Protein AF-0000000084395756 (afdb_homodimer)

Structure (mmCIF, N/CA/C/O backbone):
data_AF-0000000084395756-model_v1
#
loop_
_entity.id
_entity.type
_entity.pdbx_description
1 polymer 'EC32 protein'
#
loop_
_atom_site.group_PDB
_atom_site.id
_atom_site.type_symbol
_atom_site.label_atom_id
_atom_site.label_alt_id
_atom_site.label_comp_id
_atom_site.label_asym_id
_atom_site.label_entity_id
_atom_site.label_seq_id
_atom_site.pdbx_PDB_ins_code
_atom_site.Cartn_x
_atom_site.Cartn_y
_atom_site.Cartn_z
_atom_site.occupancy
_atom_site.B_iso_or_equiv
_atom_site.auth_seq_id
_atom_site.auth_comp_id
_atom_site.auth_asym_id
_atom_site.auth_atom_id
_atom_site.pdbx_PDB_model_num
ATOM 1 N N . MET A 1 1 ? -13.938 63.125 50.469 1 35.12 1 MET A N 1
ATOM 2 C CA . MET A 1 1 ? -13.852 61.688 50.281 1 35.12 1 MET A CA 1
ATOM 3 C C . MET A 1 1 ? -14.438 61.281 48.938 1 35.12 1 MET A C 1
ATOM 5 O O . MET A 1 1 ? -15.617 60.938 48.844 1 35.12 1 MET A O 1
ATOM 9 N N . ARG A 1 2 ? -14.242 62.156 47.812 1 42.97 2 ARG A N 1
ATOM 10 C CA . ARG A 1 2 ? -14.57 62.062 46.406 1 42.97 2 ARG A CA 1
ATOM 11 C C . ARG A 1 2 ? -14.195 60.688 45.844 1 42.97 2 ARG A C 1
ATOM 13 O O . ARG A 1 2 ? -13.117 60.156 46.125 1 42.97 2 ARG A O 1
ATOM 20 N N . SER A 1 3 ? -15.281 59.875 45.656 1 37.44 3 SER A N 1
ATOM 21 C CA . SER A 1 3 ? -15.539 58.594 45 1 37.44 3 SER A CA 1
ATOM 22 C C . SER A 1 3 ? -14.766 58.5 43.688 1 37.44 3 SER A C 1
ATOM 24 O O . SER A 1 3 ? -15.102 59.156 42.688 1 37.44 3 SER A O 1
ATOM 26 N N . LEU A 1 4 ? -13.367 58.625 43.719 1 39.88 4 LEU A N 1
ATOM 27 C CA . LEU A 1 4 ? -12.547 58.25 42.562 1 39.88 4 LEU A CA 1
ATOM 28 C C . LEU A 1 4 ? -13.023 56.938 41.938 1 39.88 4 LEU A C 1
ATOM 30 O O . LEU A 1 4 ? -12.945 55.875 42.562 1 39.88 4 LEU A O 1
ATOM 34 N N . SER A 1 5 ? -14.227 56.969 41.219 1 39.41 5 SER A N 1
ATOM 35 C CA . SER A 1 5 ? -14.727 56 40.25 1 39.41 5 SER A CA 1
ATOM 36 C C . SER A 1 5 ? -13.594 55.406 39.406 1 39.41 5 SER A C 1
ATOM 38 O O . SER A 1 5 ? -13.008 56.125 38.594 1 39.41 5 SER A O 1
ATOM 40 N N . LEU A 1 6 ? -12.617 54.688 40.062 1 36.72 6 LEU A N 1
ATOM 41 C CA . LEU A 1 6 ? -11.633 53.875 39.375 1 36.72 6 LEU A CA 1
ATOM 42 C C . LEU A 1 6 ? -12.25 53.156 38.188 1 36.72 6 LEU A C 1
ATOM 44 O O . LEU A 1 6 ? -13.219 52.406 38.344 1 36.72 6 LEU A O 1
ATOM 48 N N . LEU A 1 7 ? -12.266 53.781 37 1 37.03 7 LEU A N 1
ATOM 49 C CA . LEU A 1 7 ? -12.445 53.219 35.688 1 37.03 7 LEU A CA 1
ATOM 50 C C . LEU A 1 7 ? -11.75 51.844 35.562 1 37.03 7 LEU A C 1
ATOM 52 O O . LEU A 1 7 ? -10.523 51.781 35.625 1 37.03 7 LEU A O 1
ATOM 56 N N . ASN A 1 8 ? -12.211 50.781 36.25 1 35.34 8 ASN A N 1
ATOM 57 C CA . ASN A 1 8 ? -11.844 49.438 35.875 1 35.34 8 ASN A CA 1
ATOM 58 C C . ASN A 1 8 ? -11.82 49.281 34.344 1 35.34 8 ASN A C 1
ATOM 60 O O . ASN A 1 8 ? -12.867 49.25 33.719 1 35.34 8 ASN A O 1
ATOM 64 N N . ILE A 1 9 ? -10.922 49.969 33.688 1 35.38 9 ILE A N 1
ATOM 65 C CA . ILE A 1 9 ? -10.695 49.625 32.281 1 35.38 9 ILE A CA 1
ATOM 66 C C . ILE A 1 9 ? -10.625 48.094 32.125 1 35.38 9 ILE A C 1
ATOM 68 O O . ILE A 1 9 ? -9.742 47.438 32.688 1 35.38 9 ILE A O 1
ATOM 72 N N . LEU A 1 10 ? -11.742 47.406 32.031 1 33.97 10 LEU A N 1
ATOM 73 C CA . LEU A 1 10 ? -11.883 46.062 31.5 1 33.97 10 LEU A CA 1
ATOM 74 C C . LEU A 1 10 ? -10.938 45.875 30.312 1 33.97 10 LEU A C 1
ATOM 76 O O . LEU A 1 10 ? -11.094 46.5 29.266 1 33.97 10 LEU A O 1
ATOM 80 N N . PHE A 1 11 ? -9.648 45.75 30.531 1 33.28 11 PHE A N 1
ATOM 81 C CA . PHE A 1 11 ? -8.812 45.156 29.5 1 33.28 11 PHE A CA 1
ATOM 82 C C . PHE A 1 11 ? -9.477 43.906 28.891 1 33.28 11 PHE A C 1
ATOM 84 O O . PHE A 1 11 ? -9.555 42.875 29.531 1 33.28 11 PHE A O 1
ATOM 91 N N . ILE A 1 12 ? -10.578 44.094 28.219 1 32.94 12 ILE A N 1
ATOM 92 C CA . ILE A 1 12 ? -10.984 43.031 27.297 1 32.94 12 ILE A CA 1
ATOM 93 C C . ILE A 1 12 ? -9.75 42.469 26.578 1 32.94 12 ILE A C 1
ATOM 95 O O . ILE A 1 12 ? -9.078 43.188 25.844 1 32.94 12 ILE A O 1
ATOM 99 N N . LEU A 1 13 ? -8.898 41.781 27.266 1 32.22 13 LEU A N 1
ATOM 100 C CA . LEU A 1 13 ? -8.039 40.844 26.531 1 32.22 13 LEU A CA 1
ATOM 101 C C . LEU A 1 13 ? -8.719 40.406 25.234 1 32.22 13 LEU A C 1
ATOM 103 O O . LEU A 1 13 ? -9.711 39.688 25.281 1 32.22 13 LEU A O 1
ATOM 107 N N . LEU A 1 14 ? -8.969 41.281 24.266 1 32.53 14 LEU A N 1
ATOM 108 C CA . LEU A 1 14 ? -9.203 40.906 22.875 1 32.53 14 LEU A CA 1
ATOM 109 C C . LEU A 1 14 ? -8.344 39.688 22.5 1 32.53 14 LEU A C 1
ATOM 111 O O . LEU A 1 14 ? -7.16 39.844 22.172 1 32.53 14 LEU A O 1
ATOM 115 N N . LEU A 1 15 ? -8.172 38.656 23.281 1 36.12 15 LEU A N 1
ATOM 116 C CA . LEU A 1 15 ? -7.766 37.438 22.625 1 36.12 15 LEU A CA 1
ATOM 117 C C . LEU A 1 15 ? -8.352 37.344 21.219 1 36.12 15 LEU A C 1
ATOM 119 O O . LEU A 1 15 ? -9.5 36.906 21.047 1 36.12 15 LEU A O 1
ATOM 123 N N . GLY A 1 16 ? -8.328 38.375 20.453 1 36.84 16 GLY A N 1
ATOM 124 C CA . GLY A 1 16 ? -8.586 38.188 19.031 1 36.84 16 GLY A CA 1
ATOM 125 C C . GLY A 1 16 ? -8.188 36.844 18.516 1 36.84 16 GLY A C 1
ATOM 126 O O . GLY A 1 16 ? -7.027 36.438 18.641 1 36.84 16 GLY A O 1
ATOM 127 N N . ALA A 1 17 ? -8.859 35.844 18.703 1 41.69 17 ALA A N 1
ATOM 128 C CA . ALA A 1 17 ? -8.727 34.625 17.906 1 41.69 17 ALA A CA 1
ATOM 129 C C . ALA A 1 17 ? -8.258 34.938 16.484 1 41.69 17 ALA A C 1
ATOM 131 O O . ALA A 1 17 ? -9.016 35.5 15.695 1 41.69 17 ALA A O 1
ATOM 132 N N . PHE A 1 18 ? -7.137 35.562 16.141 1 44.97 18 PHE A N 1
ATOM 133 C CA . PHE A 1 18 ? -6.574 35.625 14.797 1 44.97 18 PHE A CA 1
ATOM 134 C C . PHE A 1 18 ? -6.934 34.375 14.008 1 44.97 18 PHE A C 1
ATOM 136 O O . PHE A 1 18 ? -6.594 33.25 14.406 1 44.97 18 PHE A O 1
ATOM 143 N N . ALA A 1 19 ? -8.055 34.562 13.438 1 56.94 19 ALA A N 1
ATOM 144 C CA . ALA A 1 19 ? -8.43 33.531 12.477 1 56.94 19 ALA A CA 1
ATOM 145 C C . ALA A 1 19 ? -7.262 33.188 11.562 1 56.94 19 ALA A C 1
ATOM 147 O O . ALA A 1 19 ? -6.691 34.062 10.906 1 56.94 19 ALA A O 1
ATOM 148 N N . GLY A 1 20 ? -6.453 32.188 11.828 1 79.81 20 GLY A N 1
ATOM 149 C CA . GLY A 1 20 ? -5.375 31.719 10.977 1 79.81 20 GLY A CA 1
ATOM 150 C C . GLY A 1 20 ? -5.793 31.516 9.531 1 79.81 20 GLY A C 1
ATOM 151 O O . GLY A 1 20 ? -6.977 31.625 9.203 1 79.81 20 GLY A O 1
ATOM 152 N N . ILE A 1 21 ? -4.945 31.625 8.641 1 91.12 21 ILE A N 1
ATOM 153 C CA . ILE A 1 21 ? -5.156 31.469 7.203 1 91.12 21 ILE A CA 1
ATOM 154 C C . ILE A 1 21 ? -6.137 30.328 6.941 1 91.12 21 ILE A C 1
ATOM 156 O O . ILE A 1 21 ? -6.938 30.391 6.004 1 91.12 21 ILE A O 1
ATOM 160 N N . LEU A 1 22 ? -6.246 29.344 7.762 1 95.38 22 LEU A N 1
ATOM 161 C CA . LEU A 1 22 ? -7.156 28.219 7.586 1 95.38 22 LEU A CA 1
ATOM 162 C C . LEU A 1 22 ? -8.609 28.672 7.75 1 95.38 22 LEU A C 1
ATOM 164 O O . LEU A 1 22 ? -9.461 28.328 6.926 1 95.38 22 LEU A O 1
ATOM 168 N N . GLU A 1 23 ? -8.867 29.469 8.742 1 93.19 23 GLU A N 1
ATOM 169 C CA . GLU A 1 23 ? -10.227 29.969 8.961 1 93.19 23 GLU A CA 1
ATOM 170 C C . GLU A 1 23 ? -10.656 30.922 7.844 1 93.19 23 GLU A C 1
ATOM 172 O O . GLU A 1 23 ? -11.805 30.891 7.406 1 93.19 23 GLU A O 1
ATOM 177 N N . ASP A 1 24 ? -9.727 31.703 7.41 1 93.19 24 ASP A N 1
ATOM 178 C CA . ASP A 1 24 ? -10.008 32.625 6.309 1 93.19 24 ASP A CA 1
ATOM 179 C C . ASP A 1 24 ? -10.422 31.859 5.055 1 93.19 24 ASP A C 1
ATOM 181 O O . ASP A 1 24 ? -11.211 32.375 4.246 1 93.19 24 ASP A O 1
ATOM 185 N N . LYS A 1 25 ? -9.914 30.656 4.93 1 94.81 25 LYS A N 1
ATOM 186 C CA . LYS A 1 25 ? -10.18 29.859 3.738 1 94.81 25 LYS A CA 1
ATOM 187 C C . LYS A 1 25 ? -11.367 28.922 3.955 1 94.81 25 LYS A C 1
ATOM 189 O O . LYS A 1 25 ? -11.656 28.062 3.115 1 94.81 25 LYS A O 1
ATOM 194 N N . GLY A 1 26 ? -12.023 29.062 5.121 1 93.31 26 GLY A N 1
ATOM 195 C CA . GLY A 1 26 ? -13.25 28.312 5.352 1 93.31 26 GLY A CA 1
ATOM 196 C C . GLY A 1 26 ? -13.023 26.984 6.051 1 93.31 26 GLY A C 1
ATOM 197 O O . GLY A 1 26 ? -13.914 26.141 6.098 1 93.31 26 GLY A O 1
ATOM 198 N N . TYR A 1 27 ? -11.812 26.812 6.582 1 95.81 27 TYR A N 1
ATOM 199 C CA . TYR A 1 27 ? -11.539 25.594 7.352 1 95.81 27 TYR A CA 1
ATOM 200 C C . TYR A 1 27 ? -11.766 25.844 8.836 1 95.81 27 TYR A C 1
ATOM 202 O O . TYR A 1 27 ? -11.742 26.984 9.305 1 95.81 27 TYR A O 1
ATOM 210 N N . GLU A 1 28 ? -12.062 24.797 9.539 1 95.06 28 GLU A N 1
ATOM 211 C CA . GLU A 1 28 ? -12.117 24.781 11 1 95.06 28 GLU A CA 1
ATOM 212 C C . GLU A 1 28 ? -11 23.938 11.586 1 95.06 28 GLU A C 1
ATOM 214 O O . GLU A 1 28 ? -10.758 22.812 11.133 1 95.06 28 GLU A O 1
ATOM 219 N N . VAL A 1 29 ? -10.344 24.5 12.562 1 96.19 29 VAL A N 1
ATOM 220 C CA . VAL A 1 29 ? -9.266 23.75 13.211 1 96.19 29 VAL A CA 1
ATOM 221 C C . VAL A 1 29 ? -9.672 23.406 14.641 1 96.19 29 VAL A C 1
ATOM 223 O O . VAL A 1 29 ? -10.094 24.281 15.398 1 96.19 29 VAL A O 1
ATOM 226 N N . ARG A 1 30 ? -9.555 22.141 14.953 1 95.5 30 ARG A N 1
ATOM 227 C CA . ARG A 1 30 ? -9.75 21.672 16.312 1 95.5 30 ARG A CA 1
ATOM 228 C C . ARG A 1 30 ? -8.469 21.047 16.875 1 95.5 30 ARG A C 1
ATOM 230 O O . ARG A 1 30 ? -7.781 20.312 16.172 1 95.5 30 ARG A O 1
ATOM 237 N N . VAL A 1 31 ? -8.219 21.438 18.094 1 95 31 VAL A N 1
ATOM 238 C CA . VAL A 1 31 ? -7 20.922 18.719 1 95 31 VAL A CA 1
ATOM 239 C C . VAL A 1 31 ? -7.355 20.141 19.984 1 95 31 VAL A C 1
ATOM 241 O O . VAL A 1 31 ? -7.988 20.672 20.891 1 95 31 VAL A O 1
ATO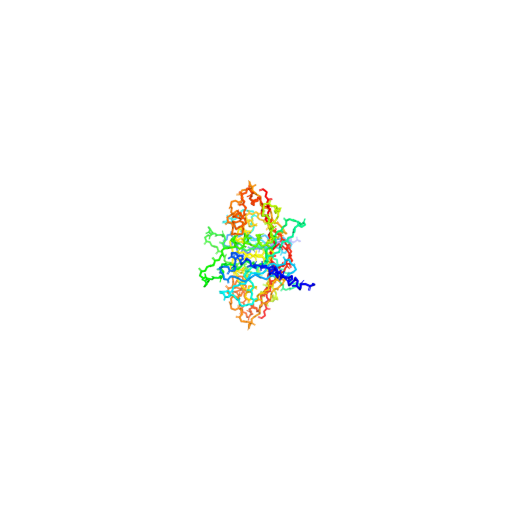M 244 N N . THR A 1 32 ? -7.02 18.906 19.922 1 92.56 32 THR A N 1
ATOM 245 C CA . THR A 1 32 ? -7.223 18.047 21.094 1 92.56 32 THR A CA 1
ATOM 246 C C . THR A 1 32 ? -5.961 17.266 21.422 1 92.56 32 THR A C 1
ATOM 248 O O . THR A 1 32 ? -5.496 16.453 20.594 1 92.56 32 THR A O 1
ATOM 251 N N . ASN A 1 33 ? -5.324 17.469 22.594 1 90.25 33 ASN A N 1
ATOM 252 C CA . ASN A 1 33 ? -4.148 16.734 23.062 1 90.25 33 ASN A CA 1
ATOM 253 C C . ASN A 1 33 ? -3.008 16.812 22.047 1 90.25 33 ASN A C 1
ATOM 255 O O . ASN A 1 33 ? -2.422 15.781 21.703 1 90.25 33 ASN A O 1
ATOM 259 N N . GLY A 1 34 ? -2.859 17.984 21.484 1 88.62 34 GLY A N 1
ATOM 260 C CA . GLY A 1 34 ? -1.746 18.203 20.562 1 88.62 34 GLY A CA 1
ATOM 261 C C . GLY A 1 34 ? -2.041 17.75 19.156 1 88.62 34 GLY A C 1
ATOM 262 O O . GLY A 1 34 ? -1.198 17.891 18.266 1 88.62 34 GLY A O 1
ATOM 263 N N . MET A 1 35 ? -3.191 17.188 18.984 1 95.12 35 MET A N 1
ATOM 264 C CA . MET A 1 35 ? -3.635 16.797 17.641 1 95.12 35 MET A CA 1
ATOM 265 C C . MET A 1 35 ? -4.402 17.938 16.984 1 95.12 35 MET A C 1
ATOM 267 O O . MET A 1 35 ? -5.375 18.438 17.531 1 95.12 35 MET A O 1
ATOM 271 N N . TYR A 1 36 ? -3.92 18.359 15.805 1 96.75 36 TYR A N 1
ATOM 272 C CA . TYR A 1 36 ? -4.59 19.375 15 1 96.75 36 TYR A CA 1
ATOM 273 C C . TYR A 1 36 ? -5.449 18.719 13.922 1 96.75 36 TYR A C 1
ATOM 275 O O . TYR A 1 36 ? -4.934 18.016 13.039 1 96.75 36 TYR A O 1
ATOM 283 N N . GLU A 1 37 ? -6.723 18.953 13.992 1 95.94 37 GLU A N 1
ATOM 284 C CA . GLU A 1 37 ? -7.648 18.438 12.992 1 95.94 37 GLU A CA 1
ATOM 285 C C . GLU A 1 37 ? -8.266 19.578 12.18 1 95.94 37 GLU A C 1
ATOM 287 O O . GLU A 1 37 ? -8.781 20.547 12.758 1 95.94 37 GLU A O 1
ATOM 292 N N . VAL A 1 38 ? -8.164 19.422 10.883 1 96.44 38 VAL A N 1
ATOM 293 C CA . VAL A 1 38 ? -8.68 20.438 9.961 1 96.44 38 VAL A CA 1
ATOM 294 C C . VAL A 1 38 ? -9.938 19.906 9.273 1 96.44 38 VAL A C 1
ATOM 296 O O . VAL A 1 38 ? -9.906 18.859 8.609 1 96.44 38 VAL A O 1
ATOM 299 N N . PHE A 1 39 ? -11.023 20.641 9.445 1 95.12 39 PHE A N 1
ATOM 300 C CA . PHE A 1 39 ? -12.305 20.234 8.883 1 95.12 39 PHE A CA 1
ATOM 301 C C . PHE A 1 39 ? -12.727 21.188 7.766 1 95.12 39 PHE A C 1
ATOM 303 O O . PHE A 1 39 ? -12.391 22.359 7.793 1 95.12 39 PHE A O 1
ATOM 310 N N . SER A 1 40 ? -13.352 20.625 6.828 1 94.38 40 SER A N 1
ATOM 311 C CA . SER A 1 40 ? -13.945 21.375 5.723 1 94.38 40 SER A CA 1
ATOM 312 C C . SER A 1 40 ? -15.383 20.922 5.461 1 94.38 40 SER A C 1
ATOM 314 O O . SER A 1 40 ? -15.656 19.734 5.312 1 94.38 40 SER A O 1
ATOM 316 N N . LYS A 1 41 ? -16.281 21.844 5.379 1 91.38 41 LYS A N 1
ATOM 317 C CA . LYS A 1 41 ? -17.672 21.531 5.074 1 91.38 41 LYS A CA 1
ATOM 318 C C . LYS A 1 41 ? -17.812 21 3.646 1 91.38 41 LYS A C 1
ATOM 320 O O . LYS A 1 41 ? -18.844 20.453 3.281 1 91.38 41 LYS A O 1
ATOM 325 N N . HIS A 1 42 ? -16.812 21.156 2.801 1 91.38 42 HIS A N 1
ATOM 326 C CA . HIS A 1 42 ? -16.828 20.75 1.402 1 91.38 42 HIS A CA 1
ATOM 327 C C . HIS A 1 42 ? -16.234 19.359 1.229 1 91.38 42 HIS A C 1
ATOM 329 O O . HIS A 1 42 ? -16.094 18.875 0.103 1 91.38 42 HIS A O 1
ATOM 335 N N . PHE A 1 43 ? -15.781 18.766 2.309 1 87.81 43 PHE A N 1
ATOM 336 C CA . PHE A 1 43 ? -15.227 17.406 2.303 1 87.81 43 PHE A CA 1
ATOM 337 C C . PHE A 1 43 ? -16.188 16.422 2.961 1 87.81 43 PHE A C 1
ATOM 339 O O . PHE A 1 43 ? -16.844 15.641 2.277 1 87.81 43 PHE A O 1
ATOM 346 N N . ASP A 1 44 ? -16.266 16.531 4.191 1 81.75 44 ASP A N 1
ATOM 347 C CA . ASP A 1 44 ? -17.109 15.68 5.035 1 81.75 44 ASP A CA 1
ATOM 348 C C . ASP A 1 44 ? -17.469 16.391 6.336 1 81.75 44 ASP A C 1
ATOM 350 O O . ASP A 1 44 ? -16.703 17.219 6.836 1 81.75 44 ASP A O 1
ATOM 354 N N . ASP A 1 45 ? -18.578 16.094 6.859 1 77.38 45 ASP A N 1
ATOM 355 C CA . ASP A 1 45 ? -19.047 16.781 8.062 1 77.38 45 ASP A CA 1
ATOM 356 C C . ASP A 1 45 ? -18.375 16.219 9.312 1 77.38 45 ASP A C 1
ATOM 358 O O . ASP A 1 45 ? -18.25 16.906 10.32 1 77.38 45 ASP A O 1
ATOM 362 N N . GLU A 1 46 ? -17.953 15.039 9.156 1 82.81 46 GLU A N 1
ATOM 363 C CA . GLU A 1 46 ? -17.484 14.383 10.375 1 82.81 46 GLU A CA 1
ATOM 364 C C . GLU A 1 46 ? -16 14.055 10.297 1 82.81 46 GLU A C 1
ATOM 366 O O . GLU A 1 46 ? -15.305 14.031 11.312 1 82.81 46 GLU A O 1
ATOM 371 N N . LEU A 1 47 ? -15.562 13.992 9.07 1 87.12 47 LEU A N 1
ATOM 372 C CA . LEU A 1 47 ? -14.18 13.547 8.883 1 87.12 47 LEU A CA 1
ATOM 373 C C . LEU A 1 47 ? -13.258 14.734 8.625 1 87.12 47 LEU A C 1
ATOM 375 O O . LEU A 1 47 ? -13.562 15.602 7.805 1 87.12 47 LEU A O 1
ATOM 379 N N . ALA A 1 48 ? -12.148 14.758 9.375 1 92.88 48 ALA A N 1
ATOM 380 C CA . ALA A 1 48 ? -11.156 15.805 9.133 1 92.88 48 ALA A CA 1
ATOM 381 C C . ALA A 1 48 ? -10.445 15.586 7.801 1 92.88 48 ALA A C 1
ATOM 383 O O . ALA A 1 48 ? -10.125 14.453 7.434 1 92.88 48 ALA A O 1
ATOM 384 N N . VAL A 1 49 ? -10.164 16.641 7.125 1 93.5 49 VAL A N 1
ATOM 385 C CA . VAL A 1 49 ? -9.383 16.594 5.895 1 93.5 49 VAL A CA 1
ATOM 386 C C . VAL A 1 49 ? -7.926 16.297 6.219 1 93.5 49 VAL A C 1
ATOM 388 O O . VAL A 1 49 ? -7.262 15.547 5.488 1 93.5 49 VAL A O 1
ATOM 391 N N . ASN A 1 50 ? -7.492 16.875 7.273 1 95.19 50 ASN A N 1
ATOM 392 C CA . ASN A 1 50 ? -6.133 16.641 7.75 1 95.19 50 ASN A CA 1
ATOM 393 C C . ASN A 1 50 ? -6.102 16.391 9.258 1 95.19 50 ASN A C 1
ATOM 395 O O . ASN A 1 50 ? -6.883 16.984 10 1 95.19 50 ASN A O 1
ATOM 399 N N . SER A 1 51 ? -5.258 15.539 9.688 1 94.69 51 SER A N 1
ATOM 400 C CA . SER A 1 51 ? -4.906 15.305 11.086 1 94.69 51 SER A CA 1
ATOM 401 C C . SER A 1 51 ? -3.395 15.273 11.273 1 94.69 51 SER A C 1
ATOM 403 O O . SER A 1 51 ? -2.705 14.445 10.68 1 94.69 51 SER A O 1
ATOM 405 N N . VAL A 1 52 ? -2.965 16.188 12.078 1 97.19 52 VAL A N 1
ATOM 406 C CA . VAL A 1 52 ? -1.523 16.344 12.242 1 97.19 52 VAL A CA 1
ATOM 407 C C . VAL A 1 52 ? -1.178 16.484 13.719 1 97.19 52 VAL A C 1
ATOM 409 O O . VAL A 1 52 ? -1.884 17.172 14.469 1 97.19 52 VAL A O 1
ATOM 412 N N . LYS A 1 53 ? -0.123 15.867 14.164 1 97.44 53 LYS A N 1
ATOM 413 C CA . LYS A 1 53 ? 0.398 15.992 15.523 1 97.44 53 LYS A CA 1
ATOM 414 C C . LYS A 1 53 ? 1.857 16.438 15.508 1 97.44 53 LYS A C 1
ATOM 416 O O . LYS A 1 53 ? 2.666 15.922 14.742 1 97.44 53 LYS A O 1
ATOM 421 N N . PHE A 1 54 ? 2.15 17.391 16.328 1 97.06 54 PHE A N 1
ATOM 422 C CA . PHE A 1 54 ? 3.525 17.828 16.531 1 97.06 54 PHE A CA 1
ATOM 423 C C . PHE A 1 54 ? 4.121 17.234 17.797 1 97.06 54 PHE A C 1
ATOM 425 O O . PHE A 1 54 ? 3.451 17.156 18.828 1 97.06 54 PHE A O 1
ATOM 432 N N . SER A 1 55 ? 5.312 16.766 17.641 1 96 55 SER A N 1
ATOM 433 C CA . SER A 1 55 ? 6.062 16.219 18.766 1 96 55 SER A CA 1
ATOM 434 C C . SER A 1 55 ? 7.391 16.953 18.938 1 96 55 SER A C 1
ATOM 436 O O . SER A 1 55 ? 8.414 16.516 18.406 1 96 55 SER A O 1
ATOM 438 N N . PRO A 1 56 ? 7.352 17.953 19.75 1 90.31 56 PRO A N 1
ATOM 439 C CA . PRO A 1 56 ? 8.562 18.766 19.922 1 90.31 56 PRO A CA 1
ATOM 440 C C . PRO A 1 56 ? 9.742 17.953 20.453 1 90.31 56 PRO A C 1
ATOM 442 O O . PRO A 1 56 ? 10.883 18.188 20.047 1 90.31 56 PRO A O 1
ATOM 445 N N . ASP A 1 57 ? 9.484 17.016 21.281 1 93.5 57 ASP A N 1
ATOM 446 C CA . ASP A 1 57 ? 10.555 16.234 21.891 1 93.5 57 ASP A CA 1
ATOM 447 C C . ASP A 1 57 ? 11.328 15.438 20.844 1 93.5 57 ASP A C 1
ATOM 449 O O . ASP A 1 57 ? 12.555 15.344 20.906 1 93.5 57 ASP A O 1
ATOM 453 N N . SER A 1 58 ? 10.562 14.914 19.938 1 95 58 SER A N 1
ATOM 454 C CA . SER A 1 58 ? 11.211 14.125 18.891 1 95 58 SER A CA 1
ATOM 455 C C . SER A 1 58 ? 11.445 14.961 17.641 1 95 58 SER A C 1
ATOM 457 O O . SER A 1 58 ? 11.875 14.438 16.609 1 95 58 SER A O 1
ATOM 459 N N . LYS A 1 59 ? 11.094 16.281 17.719 1 97.06 59 LYS A N 1
ATOM 460 C CA . LYS A 1 59 ? 11.25 17.203 16.594 1 97.06 59 LYS A CA 1
ATOM 461 C C . LYS A 1 59 ? 10.609 16.641 15.32 1 97.06 59 LYS A C 1
ATOM 463 O O . LYS A 1 59 ? 11.242 16.594 14.266 1 97.06 59 LYS A O 1
ATOM 468 N N . SER A 1 60 ? 9.398 16.188 15.531 1 98.19 60 SER A N 1
ATOM 469 C CA . SER A 1 60 ? 8.711 15.578 14.398 1 98.19 60 SER A CA 1
ATOM 470 C C . SER A 1 60 ? 7.281 16.094 14.273 1 98.19 60 SER A C 1
ATOM 472 O O . SER A 1 60 ? 6.727 16.641 15.227 1 98.19 60 SER A O 1
ATOM 474 N N . MET A 1 61 ? 6.797 16.016 13.109 1 97.88 61 MET A N 1
ATOM 475 C CA . MET A 1 61 ? 5.402 16.188 12.719 1 97.88 61 MET A CA 1
ATOM 476 C C . MET A 1 61 ? 4.832 14.898 12.141 1 97.88 61 MET A C 1
ATOM 478 O O . MET A 1 61 ? 5.438 14.297 11.25 1 97.88 61 MET A O 1
ATOM 482 N N . THR A 1 62 ? 3.676 14.445 12.664 1 97.06 62 THR A N 1
ATOM 483 C CA . THR A 1 62 ? 3.047 13.242 12.133 1 97.06 62 THR A CA 1
ATOM 484 C C . THR A 1 62 ? 1.718 13.586 11.461 1 97.06 62 THR A C 1
ATOM 486 O O . THR A 1 62 ? 0.854 14.219 12.07 1 97.06 62 THR A O 1
ATOM 489 N N . ILE A 1 63 ? 1.593 13.195 10.211 1 96.12 63 ILE A N 1
ATOM 490 C CA . ILE A 1 63 ? 0.368 13.336 9.438 1 96.12 63 ILE A CA 1
ATOM 491 C C . ILE A 1 63 ? -0.415 12.023 9.461 1 96.12 63 ILE A C 1
ATOM 493 O O . ILE A 1 63 ? 0.094 10.984 9.039 1 96.12 63 ILE A O 1
ATOM 497 N N . TYR A 1 64 ? -1.637 12.109 9.891 1 92.06 64 TYR A N 1
ATOM 498 C CA . TYR A 1 64 ? -2.471 10.922 10.016 1 92.06 64 TYR A CA 1
ATOM 499 C C . TYR A 1 64 ? -3.543 10.891 8.938 1 92.06 64 TYR A C 1
ATOM 501 O O . TYR A 1 64 ? -4.125 9.836 8.656 1 92.06 64 TYR A O 1
ATOM 509 N N . ARG A 1 65 ? -3.855 12.133 8.477 1 91.69 65 ARG A N 1
ATOM 510 C CA . ARG A 1 65 ? -4.828 12.273 7.398 1 91.69 65 ARG A CA 1
ATOM 511 C C . ARG A 1 65 ? -4.414 13.375 6.43 1 91.69 65 ARG A C 1
ATOM 513 O O . ARG A 1 65 ? -3.957 14.445 6.852 1 91.69 65 ARG A O 1
ATOM 520 N N . ALA A 1 66 ? -4.504 13.109 5.18 1 92.81 66 ALA A N 1
ATOM 521 C CA . ALA A 1 66 ? -4.23 14.07 4.113 1 92.81 66 ALA A CA 1
ATOM 522 C C . ALA A 1 66 ? -5.168 13.859 2.926 1 92.81 66 ALA A C 1
ATOM 524 O O . ALA A 1 66 ? -4.789 13.227 1.937 1 92.81 66 ALA A O 1
ATOM 525 N N . TYR A 1 67 ? -6.332 14.477 3.008 1 89.19 67 TYR A N 1
ATOM 526 C CA . TYR A 1 67 ? -7.371 14.219 2.012 1 89.19 67 TYR A CA 1
ATOM 527 C C . TYR A 1 67 ? -7.645 15.469 1.182 1 89.19 67 TYR A C 1
ATOM 529 O O . TYR A 1 67 ? -8.742 15.633 0.639 1 89.19 67 TYR A O 1
ATOM 537 N N . ASN A 1 68 ? -6.656 16.297 1.118 1 90.62 68 ASN A N 1
ATOM 538 C CA . ASN A 1 68 ? -6.832 17.562 0.416 1 90.62 68 ASN A CA 1
ATOM 539 C C . ASN A 1 68 ? -7.266 17.344 -1.03 1 90.62 68 ASN A C 1
ATOM 541 O O . ASN A 1 68 ? -8.055 18.125 -1.567 1 90.62 68 ASN A O 1
ATOM 545 N N . GLY A 1 69 ? -6.777 16.312 -1.668 1 86.25 69 GLY A N 1
ATOM 546 C CA . GLY A 1 69 ? -7.094 16.047 -3.062 1 86.25 69 GLY A CA 1
ATOM 547 C C . GLY A 1 69 ? -8.547 15.672 -3.281 1 86.25 69 GLY A C 1
ATOM 548 O O . GLY A 1 69 ? -9.039 15.711 -4.41 1 86.25 69 GLY A O 1
ATOM 549 N N . TRP A 1 70 ? -9.258 15.43 -2.236 1 83.38 70 TRP A N 1
ATOM 550 C CA . TRP A 1 70 ? -10.625 14.93 -2.361 1 83.38 70 TRP A CA 1
ATOM 551 C C . TRP A 1 70 ? -11.633 16.047 -2.117 1 83.38 70 TRP A C 1
ATOM 553 O O . TRP A 1 70 ? -12.844 15.82 -2.193 1 83.38 70 TRP A O 1
ATOM 563 N N . GLU A 1 71 ? -11.094 17.281 -1.867 1 88.75 71 GLU A N 1
ATOM 564 C CA . GLU A 1 71 ? -11.977 18.438 -1.67 1 88.75 71 GLU A CA 1
ATOM 565 C C . GLU A 1 71 ? -12.281 19.125 -2.992 1 88.75 71 GLU A C 1
ATOM 567 O O . GLU A 1 71 ? -12.164 20.359 -3.096 1 88.75 71 GLU A O 1
ATOM 572 N N . ASP A 1 72 ? -12.844 18.516 -3.854 1 85.56 72 ASP A N 1
ATOM 573 C CA . ASP A 1 72 ? -13.016 19.031 -5.203 1 85.56 72 ASP A CA 1
ATOM 574 C C . ASP A 1 72 ? -14.008 20.203 -5.215 1 85.56 72 ASP A C 1
ATOM 576 O O . ASP A 1 72 ? -13.891 21.109 -6.039 1 85.56 72 ASP A O 1
ATOM 580 N N . ALA A 1 73 ? -14.875 20.297 -4.289 1 89.88 73 ALA A N 1
ATOM 581 C CA . ALA A 1 73 ? -15.93 21.297 -4.293 1 89.88 73 ALA A CA 1
ATOM 582 C C . ALA A 1 73 ? -15.523 22.531 -3.492 1 89.88 73 ALA A C 1
ATOM 584 O O . ALA A 1 73 ? -16.266 23.516 -3.428 1 89.88 73 ALA A O 1
ATOM 585 N N . HIS A 1 74 ? -14.391 22.516 -2.926 1 93.31 74 HIS A N 1
ATOM 586 C CA . HIS A 1 74 ? -13.953 23.641 -2.1 1 93.31 74 HIS A CA 1
ATOM 587 C C . HIS A 1 74 ? -13.398 24.766 -2.957 1 93.31 74 HIS A C 1
ATOM 589 O O . HIS A 1 74 ? -12.344 24.625 -3.58 1 93.31 74 HIS A O 1
ATOM 595 N N . PRO A 1 75 ? -14.023 25.906 -3.031 1 91.62 75 PRO A N 1
ATOM 596 C CA . PRO A 1 75 ? -13.578 27.016 -3.885 1 91.62 75 PRO A CA 1
ATOM 597 C C . PRO A 1 75 ? -12.227 27.578 -3.455 1 91.62 75 PRO A C 1
ATOM 599 O O . PRO A 1 75 ? -11.492 28.125 -4.281 1 91.62 75 PRO A O 1
ATOM 602 N N . GLY A 1 76 ? -11.828 27.5 -2.285 1 92.25 76 GLY A N 1
ATOM 603 C CA . GLY A 1 76 ? -10.555 27.953 -1.747 1 92.25 76 GLY A CA 1
ATOM 604 C C . GLY A 1 76 ? -9.695 26.812 -1.216 1 92.25 76 GLY A C 1
ATOM 605 O O . GLY A 1 76 ? -9.016 26.969 -0.198 1 92.25 76 GLY A O 1
ATOM 606 N N . LYS A 1 77 ? -9.789 25.75 -1.892 1 95.12 77 LYS A N 1
ATOM 607 C CA . LYS A 1 77 ? -9.102 24.531 -1.455 1 95.12 77 LYS A CA 1
ATOM 608 C C . LYS A 1 77 ? -7.609 24.797 -1.254 1 95.12 77 LYS A C 1
ATOM 610 O O . LYS A 1 77 ? -6.965 25.438 -2.092 1 95.12 77 LYS A O 1
ATOM 615 N N . MET A 1 78 ? -7.109 24.359 -0.162 1 95.75 78 MET A N 1
ATOM 616 C CA . MET A 1 78 ? -5.684 24.469 0.131 1 95.75 78 MET A CA 1
ATOM 617 C C . MET A 1 78 ? -4.961 23.156 -0.162 1 95.75 78 MET A C 1
ATOM 619 O O . MET A 1 78 ? -5.516 22.078 0.05 1 95.75 78 MET A O 1
ATOM 623 N N . ARG A 1 79 ? -3.795 23.312 -0.627 1 96 79 ARG A N 1
ATOM 624 C CA . ARG A 1 79 ? -2.92 22.156 -0.783 1 96 79 ARG A CA 1
ATOM 625 C C . ARG A 1 79 ? -2.379 21.688 0.566 1 96 79 ARG A C 1
ATOM 627 O O . ARG A 1 79 ? -2.395 22.453 1.539 1 96 79 ARG A O 1
ATOM 634 N N . LEU A 1 80 ? -1.938 20.516 0.567 1 96.81 80 LEU A N 1
ATOM 635 C CA . LEU A 1 80 ? -1.4 19.969 1.806 1 96.81 80 LEU A CA 1
ATOM 636 C C . LEU A 1 80 ? -0.279 20.844 2.35 1 96.81 80 LEU A C 1
ATOM 638 O O . LEU A 1 80 ? -0.231 21.125 3.549 1 96.81 80 LEU A O 1
ATOM 642 N N . SER A 1 81 ? 0.619 21.328 1.465 1 98 81 SER A N 1
ATOM 643 C CA . SER A 1 81 ? 1.738 22.141 1.91 1 98 81 SER A CA 1
ATOM 644 C C . SER A 1 81 ? 1.252 23.422 2.588 1 98 81 SER A C 1
ATOM 646 O O . SER A 1 81 ? 1.819 23.859 3.594 1 98 81 SER A O 1
ATOM 648 N N . GLU A 1 82 ? 0.238 23.984 2.053 1 97.5 82 GLU A N 1
ATOM 649 C CA . GLU A 1 82 ? -0.32 25.203 2.629 1 97.5 82 GLU A CA 1
ATOM 650 C C . GLU A 1 82 ? -0.936 24.938 4 1 97.5 82 GLU A C 1
ATOM 652 O O . GLU A 1 82 ? -0.762 25.734 4.93 1 97.5 82 GLU A O 1
ATOM 657 N N . VAL A 1 83 ? -1.627 23.844 4.074 1 97.69 83 VAL A N 1
ATOM 658 C CA . VAL A 1 83 ? -2.234 23.469 5.344 1 97.69 83 VAL A CA 1
ATOM 659 C C . VAL A 1 83 ? -1.144 23.188 6.375 1 97.69 83 VAL A C 1
ATOM 661 O O . VAL A 1 83 ? -1.222 23.656 7.516 1 97.69 83 VAL A O 1
ATOM 664 N N . LEU A 1 84 ? -0.139 22.484 5.957 1 98 84 LEU A N 1
ATOM 665 C CA . LEU A 1 84 ? 0.949 22.156 6.875 1 98 84 LEU A CA 1
ATOM 666 C C . LEU A 1 84 ? 1.645 23.422 7.363 1 98 84 LEU A C 1
ATOM 668 O O . LEU A 1 84 ? 1.946 23.547 8.555 1 98 84 LEU A O 1
ATOM 672 N N . GLN A 1 85 ? 1.891 24.344 6.5 1 97.44 85 GLN A N 1
ATOM 673 C CA . GLN A 1 85 ? 2.504 25.609 6.879 1 97.44 85 GLN A CA 1
ATOM 674 C C . GLN A 1 85 ? 1.634 26.375 7.883 1 97.44 85 GLN A C 1
ATOM 676 O O . GLN A 1 85 ? 2.137 26.891 8.883 1 97.44 85 GLN A O 1
ATOM 681 N N . ALA A 1 86 ? 0.385 26.422 7.578 1 97.5 86 ALA A N 1
ATOM 682 C CA . ALA A 1 86 ? -0.55 27.094 8.469 1 97.5 86 ALA A CA 1
ATOM 683 C C . ALA A 1 86 ? -0.568 26.453 9.852 1 97.5 86 ALA A C 1
ATOM 685 O O . ALA A 1 86 ? -0.592 27.141 10.867 1 97.5 86 ALA A O 1
ATOM 686 N N . LEU A 1 87 ? -0.541 25.125 9.867 1 97.62 87 LEU A N 1
ATOM 687 C CA . LEU A 1 87 ? -0.564 24.406 11.141 1 97.62 87 LEU A CA 1
ATOM 688 C C . LEU A 1 87 ? 0.733 24.625 11.914 1 97.62 87 LEU A C 1
ATOM 690 O O . LEU A 1 87 ? 0.722 24.719 13.141 1 97.62 87 LEU A O 1
ATOM 694 N N . CYS A 1 88 ? 1.799 24.672 11.227 1 96.5 88 CYS A N 1
ATOM 695 C CA . CYS A 1 88 ? 3.062 25.016 11.875 1 96.5 88 CYS A CA 1
ATOM 696 C C . CYS A 1 88 ? 2.984 26.375 12.555 1 96.5 88 CYS A C 1
ATOM 698 O O . CYS A 1 88 ? 3.447 26.547 13.68 1 96.5 88 CYS A O 1
ATOM 700 N N . GLU A 1 89 ? 2.434 27.312 11.875 1 94.75 89 GLU A N 1
ATOM 701 C CA . GLU A 1 89 ? 2.26 28.641 12.445 1 94.75 89 GLU A CA 1
ATOM 702 C C . GLU A 1 89 ? 1.354 28.609 13.672 1 94.75 89 GLU A C 1
ATOM 704 O O . GLU A 1 89 ? 1.687 29.172 14.711 1 94.75 89 GLU A O 1
ATOM 709 N N . GLU A 1 90 ? 0.324 27.875 13.555 1 93.25 90 GLU A N 1
ATOM 710 C CA . GLU A 1 90 ? -0.614 27.75 14.664 1 93.25 90 GLU A CA 1
ATOM 711 C C . GLU A 1 90 ? 0.052 27.109 15.875 1 93.25 90 GLU A C 1
ATOM 713 O O . GLU A 1 90 ? -0.179 27.516 17.016 1 93.25 90 GLU A O 1
ATOM 718 N N . ALA A 1 91 ? 0.821 26.156 15.625 1 94.5 91 ALA A N 1
ATOM 719 C CA . ALA A 1 91 ? 1.474 25.391 16.688 1 94.5 91 ALA A CA 1
ATOM 720 C C . ALA A 1 91 ? 2.766 26.078 17.125 1 94.5 91 ALA A C 1
ATOM 722 O O . ALA A 1 91 ? 3.422 25.609 18.078 1 94.5 91 ALA A O 1
ATOM 723 N N . ARG A 1 92 ? 3.154 27.156 16.438 1 93.88 92 ARG A N 1
ATOM 724 C CA . ARG A 1 92 ? 4.402 27.875 16.688 1 93.88 92 ARG A CA 1
ATOM 725 C C . ARG A 1 92 ? 5.605 26.953 16.531 1 93.88 92 ARG A C 1
ATOM 727 O O . ARG A 1 92 ? 6.496 26.938 17.375 1 93.88 92 ARG A O 1
ATOM 734 N N . VAL A 1 93 ? 5.496 26.156 15.555 1 95.69 93 VAL A N 1
ATOM 735 C CA . VAL A 1 93 ? 6.582 25.266 15.188 1 95.69 93 VAL A CA 1
ATOM 736 C C . VAL A 1 93 ? 7.289 25.797 13.938 1 95.69 93 VAL A C 1
ATOM 738 O O . VAL A 1 93 ? 6.641 26.141 12.953 1 95.69 93 VAL A O 1
ATOM 741 N N . ASN A 1 94 ? 8.531 25.969 14.031 1 97.25 94 ASN A N 1
ATOM 742 C CA . ASN A 1 94 ? 9.344 26.25 12.852 1 97.25 94 ASN A CA 1
ATOM 743 C C . ASN A 1 94 ? 9.672 24.969 12.094 1 97.25 94 ASN A C 1
ATOM 745 O O . ASN A 1 94 ? 10.406 24.109 12.602 1 97.25 94 ASN A O 1
ATOM 749 N N . PRO A 1 95 ? 9.211 24.812 10.852 1 97.44 95 PRO A N 1
ATOM 750 C CA . PRO A 1 95 ? 9.461 23.578 10.109 1 97.44 95 PRO A CA 1
ATOM 751 C C . PRO A 1 95 ? 10.953 23.266 9.977 1 97.44 95 PRO A C 1
ATOM 753 O O . PRO A 1 95 ? 11.336 22.094 9.867 1 97.44 95 PRO A O 1
ATOM 756 N N . GLU A 1 96 ? 11.805 24.281 10.102 1 97.62 96 GLU A N 1
ATOM 757 C CA . GLU A 1 96 ? 13.242 24.094 9.961 1 97.62 96 GLU A CA 1
ATOM 758 C C . GLU A 1 96 ? 13.812 23.312 11.148 1 97.62 96 GLU A C 1
ATOM 760 O O . GLU A 1 96 ? 14.93 22.797 11.07 1 97.62 96 GLU A O 1
ATOM 765 N N . ASN A 1 97 ? 13.117 23.297 12.172 1 97.56 97 ASN A N 1
ATOM 766 C CA . ASN A 1 97 ? 13.594 22.625 13.375 1 97.56 97 ASN A CA 1
ATOM 767 C C . ASN A 1 97 ? 13.172 21.156 13.406 1 97.56 97 ASN A C 1
ATOM 769 O O . ASN A 1 97 ? 13.609 20.406 14.273 1 97.56 97 ASN A O 1
ATOM 773 N N . LEU A 1 98 ? 12.344 20.75 12.508 1 98.12 98 LEU A N 1
ATOM 774 C CA . LEU A 1 98 ? 11.93 19.359 12.438 1 98.12 98 LEU A CA 1
ATOM 775 C C . LEU A 1 98 ? 13.07 18.484 11.922 1 98.12 98 LEU A C 1
ATOM 777 O O . LEU A 1 98 ? 13.852 18.906 11.07 1 98.12 98 LEU A O 1
ATOM 781 N N . GLU A 1 99 ? 13.109 17.266 12.453 1 98.5 99 GLU A N 1
ATOM 782 C CA . GLU A 1 99 ? 14.031 16.25 11.953 1 98.5 99 GLU A CA 1
ATOM 783 C C . GLU A 1 99 ? 13.305 15.234 11.086 1 98.5 99 GLU A C 1
ATOM 785 O O . GLU A 1 99 ? 13.898 14.656 10.172 1 98.5 99 GLU A O 1
ATOM 790 N N . TRP A 1 100 ? 11.984 15.094 11.422 1 98.44 100 TRP A N 1
ATOM 791 C CA . TRP A 1 100 ? 11.188 14.102 10.695 1 98.44 100 TRP A CA 1
ATOM 792 C C . TRP A 1 100 ? 9.781 14.625 10.422 1 98.44 100 TRP A C 1
ATOM 794 O O . TRP A 1 100 ? 9.18 15.266 11.281 1 98.44 100 TRP A O 1
ATOM 804 N N . VAL A 1 101 ? 9.297 14.32 9.258 1 98.62 101 VAL A N 1
ATOM 805 C CA . VAL A 1 101 ? 7.859 14.305 8.992 1 98.62 101 VAL A CA 1
ATOM 806 C C . VAL A 1 101 ? 7.398 12.867 8.742 1 98.62 101 VAL A C 1
ATOM 808 O O . VAL A 1 101 ? 7.953 12.172 7.895 1 98.62 101 VAL A O 1
ATOM 811 N N . ILE A 1 102 ? 6.414 12.453 9.477 1 97.5 102 ILE A N 1
ATOM 812 C CA . ILE A 1 102 ? 5.961 11.07 9.453 1 97.5 102 ILE A CA 1
ATOM 813 C C . ILE A 1 102 ? 4.555 10.992 8.859 1 97.5 102 ILE A C 1
ATOM 815 O O . ILE A 1 102 ? 3.666 11.75 9.266 1 97.5 102 ILE A O 1
ATOM 819 N N . LEU A 1 103 ? 4.336 10.227 7.859 1 95.94 103 LEU A N 1
ATOM 820 C CA . LEU A 1 103 ? 3.031 9.844 7.336 1 95.94 103 LEU A CA 1
ATOM 821 C C . LEU A 1 103 ? 2.592 8.5 7.906 1 95.94 103 LEU A C 1
ATOM 823 O O . LEU A 1 103 ? 3.133 7.453 7.535 1 95.94 103 LEU A O 1
ATOM 827 N N . SER A 1 104 ? 1.668 8.523 8.797 1 92.69 104 SER A N 1
ATOM 828 C CA . SER A 1 104 ? 1.218 7.297 9.445 1 92.69 104 SER A CA 1
ATOM 829 C C . SER A 1 104 ? 0.051 6.672 8.688 1 92.69 104 SER A C 1
ATOM 831 O O . SER A 1 104 ? -1.091 7.113 8.82 1 92.69 104 SER A O 1
ATOM 833 N N . ALA A 1 105 ? 0.326 5.664 7.941 1 81.31 105 ALA A N 1
ATOM 834 C CA . ALA A 1 105 ? -0.641 4.887 7.172 1 81.31 105 ALA A CA 1
ATOM 835 C C . ALA A 1 105 ? -1.384 5.773 6.172 1 81.31 105 ALA A C 1
ATOM 837 O O . ALA A 1 105 ? -2.592 5.613 5.973 1 81.31 105 ALA A O 1
ATOM 838 N N . VAL A 1 106 ? -0.697 6.758 5.742 1 78 106 VAL A N 1
ATOM 839 C CA . VAL A 1 106 ? -1.21 7.641 4.703 1 78 106 VAL A CA 1
ATOM 840 C C . VAL A 1 106 ? -0.45 7.402 3.4 1 78 106 VAL A C 1
ATOM 842 O O . VAL A 1 106 ? 0.78 7.484 3.367 1 78 106 VAL A O 1
ATOM 845 N N . MET A 1 107 ? -1.21 6.961 2.43 1 77 107 MET A N 1
ATOM 846 C CA . MET A 1 107 ? -0.567 6.672 1.151 1 77 107 MET A CA 1
ATOM 847 C C . MET A 1 107 ? -1.398 7.203 -0.011 1 77 107 MET A C 1
ATOM 849 O O . MET A 1 107 ? -2.629 7.172 0.036 1 77 107 MET A O 1
ATOM 853 N N . ASN A 1 108 ? -0.597 7.777 -0.949 1 80.94 108 ASN A N 1
ATOM 854 C CA . ASN A 1 108 ? -1.228 8.07 -2.23 1 80.94 108 ASN A CA 1
ATOM 855 C C . ASN A 1 108 ? -0.726 7.145 -3.332 1 80.94 108 ASN A C 1
ATOM 857 O O . ASN A 1 108 ? 0.299 6.477 -3.168 1 80.94 108 ASN A O 1
ATOM 861 N N . ASP A 1 109 ? -1.457 7.207 -4.43 1 76.88 109 ASP A N 1
ATOM 862 C CA . ASP A 1 109 ? -1.188 6.289 -5.531 1 76.88 109 ASP A CA 1
ATOM 863 C C . ASP A 1 109 ? 0.24 6.453 -6.047 1 76.88 109 ASP A C 1
ATOM 865 O O . ASP A 1 109 ? 0.945 5.465 -6.266 1 76.88 109 ASP A O 1
ATOM 869 N N . ASP A 1 110 ? 0.638 7.641 -6.156 1 84.5 110 ASP A N 1
ATOM 870 C CA . ASP A 1 110 ? 1.96 7.918 -6.707 1 84.5 110 ASP A CA 1
ATOM 871 C C . ASP A 1 110 ? 3.061 7.359 -5.809 1 84.5 110 ASP A C 1
ATOM 873 O O . ASP A 1 110 ? 4.016 6.75 -6.289 1 84.5 110 ASP A O 1
ATOM 877 N N . THR A 1 111 ? 2.885 7.543 -4.516 1 89.31 111 THR A N 1
ATOM 878 C CA . THR A 1 111 ? 3.879 7.059 -3.566 1 89.31 111 THR A CA 1
ATOM 879 C C . THR A 1 111 ? 3.92 5.531 -3.557 1 89.31 111 THR A C 1
ATOM 881 O O . THR A 1 111 ? 4.996 4.934 -3.566 1 89.31 111 THR A O 1
ATOM 884 N N . LEU A 1 112 ? 2.869 4.973 -3.568 1 83.69 112 LEU A N 1
ATOM 885 C CA . LEU A 1 112 ? 2.795 3.518 -3.584 1 83.69 112 LEU A CA 1
ATOM 886 C C . LEU A 1 112 ? 3.441 2.953 -4.848 1 83.69 112 LEU A C 1
ATOM 888 O O . LEU A 1 112 ? 4.172 1.962 -4.785 1 83.69 112 LEU A O 1
ATOM 892 N N . ASP A 1 113 ? 3.15 3.584 -5.98 1 82.81 113 ASP A N 1
ATOM 893 C CA . ASP A 1 113 ? 3.723 3.143 -7.246 1 82.81 113 ASP A CA 1
ATOM 894 C C . ASP A 1 113 ? 5.25 3.154 -7.195 1 82.81 113 ASP A C 1
ATOM 896 O O . ASP A 1 113 ? 5.898 2.199 -7.629 1 82.81 113 ASP A O 1
ATOM 900 N N . VAL A 1 114 ? 5.734 4.172 -6.66 1 91.12 114 VAL A N 1
ATOM 901 C CA . VAL A 1 114 ? 7.188 4.312 -6.598 1 91.12 114 VAL A CA 1
ATOM 902 C C . VAL A 1 114 ? 7.766 3.262 -5.652 1 91.12 114 VAL A C 1
ATOM 904 O O . VAL A 1 114 ? 8.812 2.672 -5.934 1 91.12 114 VAL A O 1
ATOM 907 N N . LEU A 1 115 ? 7.082 2.938 -4.535 1 90.31 115 LEU A N 1
ATOM 908 C CA . LEU A 1 115 ? 7.52 1.932 -3.574 1 90.31 115 LEU A CA 1
ATOM 909 C C . LEU A 1 115 ? 7.516 0.541 -4.199 1 90.31 115 LEU A C 1
ATOM 911 O O . LEU A 1 115 ? 8.492 -0.199 -4.09 1 90.31 115 LEU A O 1
ATOM 915 N N . MET A 1 116 ? 6.492 0.289 -4.855 1 81.44 116 MET A N 1
ATOM 916 C CA . MET A 1 116 ? 6.355 -1.032 -5.461 1 81.44 116 MET A CA 1
ATOM 917 C C . MET A 1 116 ? 7.379 -1.225 -6.578 1 81.44 116 MET A C 1
ATOM 919 O O . MET A 1 116 ? 7.969 -2.299 -6.707 1 81.44 116 MET A O 1
ATOM 923 N N . LYS A 1 117 ? 7.531 -0.236 -7.383 1 84.69 117 LYS A N 1
ATOM 924 C CA . LYS A 1 117 ? 8.547 -0.28 -8.43 1 84.69 117 LYS A CA 1
ATOM 925 C C . LYS A 1 117 ? 9.938 -0.51 -7.84 1 84.69 117 LYS A C 1
ATOM 927 O O . LYS A 1 117 ? 10.711 -1.319 -8.352 1 84.69 117 LYS A O 1
ATOM 932 N N . TYR A 1 118 ? 10.258 0.186 -6.773 1 91.94 118 TYR A N 1
ATOM 933 C CA . TYR A 1 118 ? 11.547 0.048 -6.102 1 91.94 118 TYR A CA 1
ATOM 934 C C . TYR A 1 118 ? 11.766 -1.386 -5.633 1 91.94 118 TYR A C 1
ATOM 936 O O . TYR A 1 118 ? 12.82 -1.971 -5.879 1 91.94 118 TYR A O 1
ATOM 944 N N . VAL A 1 119 ? 10.75 -1.919 -5.012 1 86.56 119 VAL A N 1
ATOM 945 C CA . VAL A 1 119 ? 10.82 -3.268 -4.457 1 86.56 119 VAL A CA 1
ATOM 946 C C . VAL A 1 119 ? 10.992 -4.281 -5.586 1 86.56 119 VAL A C 1
ATOM 948 O O . VAL A 1 119 ? 11.797 -5.207 -5.484 1 86.56 119 VAL A O 1
ATOM 951 N N . ARG A 1 120 ? 10.297 -4.051 -6.629 1 78.69 120 ARG A N 1
ATOM 952 C CA . ARG A 1 120 ? 10.367 -4.938 -7.785 1 78.69 120 ARG A CA 1
ATOM 953 C C . ARG A 1 120 ? 11.742 -4.867 -8.445 1 78.69 120 ARG A C 1
ATOM 955 O O . ARG A 1 120 ? 12.383 -5.898 -8.672 1 78.69 120 ARG A O 1
ATOM 962 N N . ASP A 1 121 ? 12.188 -3.688 -8.688 1 83.88 121 ASP A N 1
ATOM 963 C CA . ASP A 1 121 ? 13.43 -3.484 -9.422 1 83.88 121 ASP A CA 1
ATOM 964 C C . ASP A 1 121 ? 14.625 -4.008 -8.633 1 83.88 121 ASP A C 1
ATOM 966 O O . ASP A 1 121 ? 15.625 -4.43 -9.211 1 83.88 121 ASP A O 1
ATOM 970 N N . ARG A 1 122 ? 14.43 -4.062 -7.383 1 88.19 122 ARG A N 1
ATOM 971 C CA . ARG A 1 122 ? 15.523 -4.523 -6.535 1 88.19 122 ARG A CA 1
ATOM 972 C C . ARG A 1 122 ? 15.305 -5.965 -6.09 1 88.19 122 ARG A C 1
ATOM 974 O O . ARG A 1 122 ? 16.062 -6.488 -5.266 1 88.19 122 ARG A O 1
ATOM 981 N N . ASN A 1 123 ? 14.258 -6.523 -6.527 1 79.5 123 ASN A N 1
ATOM 982 C CA . ASN A 1 123 ? 13.906 -7.91 -6.246 1 79.5 123 ASN A CA 1
ATOM 983 C C . ASN A 1 123 ? 13.828 -8.18 -4.746 1 79.5 123 ASN A C 1
ATOM 985 O O . ASN A 1 123 ? 14.391 -9.156 -4.254 1 79.5 123 ASN A O 1
ATOM 989 N N . MET A 1 124 ? 13.234 -7.223 -4.09 1 81.06 124 MET A N 1
ATOM 990 C CA . MET A 1 124 ? 13.086 -7.379 -2.645 1 81.06 124 MET A CA 1
ATOM 991 C C . MET A 1 124 ? 11.883 -8.266 -2.318 1 81.06 124 MET A C 1
ATOM 993 O O . MET A 1 124 ? 10.773 -7.996 -2.771 1 81.06 124 MET A O 1
ATOM 997 N N . ARG A 1 125 ? 12.195 -9.273 -1.62 1 73.5 125 ARG A N 1
ATOM 998 C CA . ARG A 1 125 ? 11.109 -10.141 -1.17 1 73.5 125 ARG A CA 1
ATOM 999 C C . ARG A 1 125 ? 10.672 -9.781 0.247 1 73.5 125 ARG A C 1
ATOM 1001 O O . ARG A 1 125 ? 11.477 -9.828 1.182 1 73.5 125 ARG A O 1
ATOM 1008 N N . ASN A 1 126 ? 9.484 -9.234 0.498 1 78.5 126 ASN A N 1
ATOM 1009 C CA . ASN A 1 126 ? 8.852 -8.945 1.777 1 78.5 126 ASN A CA 1
ATOM 1010 C C . ASN A 1 126 ? 9.688 -7.996 2.623 1 78.5 126 ASN A C 1
ATOM 1012 O O . ASN A 1 126 ? 10.031 -8.312 3.764 1 78.5 126 ASN A O 1
ATOM 1016 N N . PRO A 1 127 ? 10 -6.926 2.107 1 86.75 127 PRO A N 1
ATOM 1017 C CA . PRO A 1 127 ? 10.828 -6.004 2.891 1 86.75 127 PRO A CA 1
ATOM 1018 C C . PRO A 1 127 ? 10.094 -5.434 4.102 1 86.75 127 PRO A C 1
ATOM 1020 O O . PRO A 1 127 ? 8.906 -5.105 4.008 1 86.75 127 PRO A O 1
ATOM 1023 N N . ASP A 1 128 ? 10.805 -5.328 5.234 1 89.5 128 ASP A N 1
ATOM 1024 C CA . ASP A 1 128 ? 10.266 -4.684 6.426 1 89.5 128 ASP A CA 1
ATOM 1025 C C . ASP A 1 128 ? 10.391 -3.164 6.336 1 89.5 128 ASP A C 1
ATOM 1027 O O . ASP A 1 128 ? 9.672 -2.434 7.016 1 89.5 128 ASP A O 1
ATOM 1031 N N . SER A 1 129 ? 11.43 -2.797 5.59 1 94.19 129 SER A N 1
ATOM 1032 C CA . SER A 1 129 ? 11.688 -1.372 5.414 1 94.19 129 SER A CA 1
ATOM 1033 C C . SER A 1 129 ? 12.469 -1.104 4.129 1 94.19 129 SER A C 1
ATOM 1035 O O . SER A 1 129 ? 13.133 -1.998 3.604 1 94.19 129 SER A O 1
ATOM 1037 N N . ILE A 1 130 ? 12.289 0.073 3.635 1 95.44 130 ILE A N 1
ATOM 1038 C CA . ILE A 1 130 ? 13.141 0.584 2.568 1 95.44 130 ILE A CA 1
ATOM 1039 C C . ILE A 1 130 ? 13.602 2.002 2.904 1 95.44 130 ILE A C 1
ATOM 1041 O O . ILE A 1 130 ? 12.898 2.732 3.613 1 95.44 130 ILE A O 1
ATOM 1045 N N . MET A 1 131 ? 14.812 2.307 2.496 1 97.5 131 MET A N 1
ATOM 1046 C CA . MET A 1 131 ? 15.336 3.66 2.627 1 97.5 131 MET A CA 1
ATOM 1047 C C . MET A 1 131 ? 15.969 4.125 1.317 1 97.5 131 MET A C 1
ATOM 1049 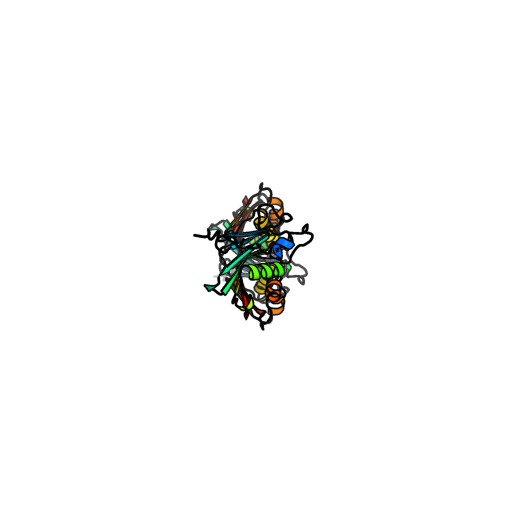O O . MET A 1 131 ? 16.766 3.406 0.717 1 97.5 131 MET A O 1
ATOM 1053 N N . VAL A 1 132 ? 15.562 5.219 0.909 1 98.38 132 VAL A N 1
ATOM 1054 C CA . VAL A 1 132 ? 16.156 5.887 -0.246 1 98.38 132 VAL A CA 1
ATOM 1055 C C . VAL A 1 132 ? 16.594 7.297 0.143 1 98.38 132 VAL A C 1
ATOM 1057 O O . VAL A 1 132 ? 15.797 8.094 0.642 1 98.38 132 VAL A O 1
ATOM 1060 N N . ALA A 1 133 ? 17.812 7.594 -0.072 1 98.38 133 ALA A N 1
ATOM 1061 C CA . ALA A 1 133 ? 18.359 8.883 0.339 1 98.38 133 ALA A CA 1
ATOM 1062 C C . ALA A 1 133 ? 18.703 9.742 -0.874 1 98.38 133 ALA A C 1
ATOM 1064 O O . ALA A 1 133 ? 18.891 9.227 -1.979 1 98.38 133 ALA A O 1
ATOM 1065 N N . LYS A 1 134 ? 18.75 11.023 -0.609 1 97.5 134 LYS A N 1
ATOM 1066 C CA . LYS A 1 134 ? 19.281 11.938 -1.615 1 97.5 134 LYS A CA 1
ATOM 1067 C C . LYS A 1 134 ? 20.672 11.5 -2.08 1 97.5 134 LYS A C 1
ATOM 1069 O O . LYS A 1 134 ? 21.547 11.195 -1.259 1 97.5 134 LYS A O 1
ATOM 1074 N N . GLY A 1 135 ? 20.875 11.336 -3.369 1 96.88 135 GLY A N 1
ATOM 1075 C CA . GLY A 1 135 ? 22.125 10.836 -3.93 1 96.88 135 GLY A CA 1
ATOM 1076 C C . GLY A 1 135 ? 22.016 9.43 -4.488 1 96.88 135 GLY A C 1
ATOM 1077 O O . GLY A 1 135 ? 22.828 9.016 -5.309 1 96.88 135 GLY A O 1
ATOM 1078 N N . ASP A 1 136 ? 21.047 8.664 -3.943 1 97.12 136 ASP A N 1
ATOM 1079 C CA . ASP A 1 136 ? 20.781 7.352 -4.523 1 97.12 136 ASP A CA 1
ATOM 1080 C C . ASP A 1 136 ? 20.234 7.473 -5.941 1 97.12 136 ASP A C 1
ATOM 1082 O O . ASP A 1 136 ? 19.625 8.484 -6.289 1 97.12 136 ASP A O 1
ATOM 1086 N N . ALA A 1 137 ? 20.297 6.473 -6.715 1 96.25 137 ALA A N 1
ATOM 1087 C CA . ALA A 1 137 ? 19.891 6.469 -8.117 1 96.25 137 ALA A CA 1
ATOM 1088 C C . ALA A 1 137 ? 18.391 6.703 -8.258 1 96.25 137 ALA A C 1
ATOM 1090 O O . ALA A 1 137 ? 17.938 7.355 -9.195 1 96.25 137 ALA A O 1
ATOM 1091 N N . GLU A 1 138 ? 17.594 6.246 -7.254 1 96.62 138 GLU A N 1
ATOM 1092 C CA . GLU A 1 138 ? 16.141 6.273 -7.367 1 96.62 138 GLU A CA 1
ATOM 1093 C C . GLU A 1 138 ? 15.562 7.523 -6.707 1 96.62 138 GLU A C 1
ATOM 1095 O O . GLU A 1 138 ? 14.344 7.734 -6.73 1 96.62 138 GLU A O 1
ATOM 1100 N N . TRP A 1 139 ? 16.344 8.383 -6.148 1 97.94 139 TRP A N 1
ATOM 1101 C CA . TRP A 1 139 ? 15.867 9.477 -5.309 1 97.94 139 TRP A CA 1
ATOM 1102 C C . TRP A 1 139 ? 14.93 10.391 -6.086 1 97.94 139 TRP A C 1
ATOM 1104 O O . TRP A 1 139 ? 13.898 10.82 -5.559 1 97.94 139 TRP A O 1
ATOM 1114 N N . ASP A 1 140 ? 15.211 10.664 -7.305 1 97.44 140 ASP A N 1
ATOM 1115 C CA . ASP A 1 140 ? 14.422 11.625 -8.07 1 97.44 140 ASP A CA 1
ATOM 1116 C C . ASP A 1 140 ? 12.961 11.188 -8.148 1 97.44 140 ASP A C 1
ATOM 1118 O O . ASP A 1 140 ? 12.055 12.023 -8.078 1 97.44 140 ASP A O 1
ATOM 1122 N N . GLU A 1 141 ? 12.727 9.969 -8.258 1 96.94 141 GLU A N 1
ATOM 1123 C CA . GLU A 1 141 ? 11.359 9.469 -8.305 1 96.94 141 GLU A CA 1
ATOM 1124 C C . GLU A 1 141 ? 10.656 9.656 -6.965 1 96.94 141 GLU A C 1
ATOM 1126 O O . GLU A 1 141 ? 9.492 10.062 -6.918 1 96.94 141 GLU A O 1
ATOM 1131 N N . PHE A 1 142 ? 11.391 9.367 -5.906 1 97.62 142 PHE A N 1
ATOM 1132 C CA . PHE A 1 142 ? 10.82 9.516 -4.574 1 97.62 142 PHE A CA 1
ATOM 1133 C C . PHE A 1 142 ? 10.617 10.992 -4.234 1 97.62 142 PHE A C 1
ATOM 1135 O O . PHE A 1 142 ? 9.594 11.367 -3.666 1 97.62 142 PHE A O 1
ATOM 1142 N N . ALA A 1 143 ? 11.555 11.859 -4.648 1 97.81 143 ALA A N 1
ATOM 1143 C CA . ALA A 1 143 ? 11.484 13.297 -4.395 1 97.81 143 ALA A CA 1
ATOM 1144 C C . ALA A 1 143 ? 10.289 13.922 -5.102 1 97.81 143 ALA A C 1
ATOM 1146 O O . ALA A 1 143 ? 9.781 14.961 -4.676 1 97.81 143 ALA A O 1
ATOM 1147 N N . ASN A 1 144 ? 9.781 13.242 -6.109 1 96.81 144 ASN A N 1
ATOM 1148 C CA . ASN A 1 144 ? 8.703 13.781 -6.93 1 96.81 144 ASN A CA 1
ATOM 1149 C C . ASN A 1 144 ? 7.336 13.312 -6.441 1 96.81 144 ASN A C 1
ATOM 1151 O O . ASN A 1 144 ? 6.305 13.695 -7.004 1 96.81 144 ASN A O 1
ATOM 1155 N N . THR A 1 145 ? 7.328 12.477 -5.387 1 95.81 145 THR A N 1
ATOM 1156 C CA . THR A 1 145 ? 6.043 12.07 -4.832 1 95.81 145 THR A CA 1
ATOM 1157 C C . THR A 1 145 ? 5.359 13.234 -4.129 1 95.81 145 THR A C 1
ATOM 1159 O O . THR A 1 145 ? 6.027 14.148 -3.631 1 95.81 145 THR A O 1
ATOM 1162 N N . PRO A 1 146 ? 4.035 13.242 -4.02 1 94.44 146 PRO A N 1
ATOM 1163 C CA . PRO A 1 146 ? 3.281 14.383 -3.504 1 94.44 146 PRO A CA 1
ATOM 1164 C C . PRO A 1 146 ? 3.666 14.75 -2.072 1 94.44 146 PRO A C 1
ATOM 1166 O O . PRO A 1 146 ? 3.762 15.93 -1.736 1 94.44 146 PRO A O 1
ATOM 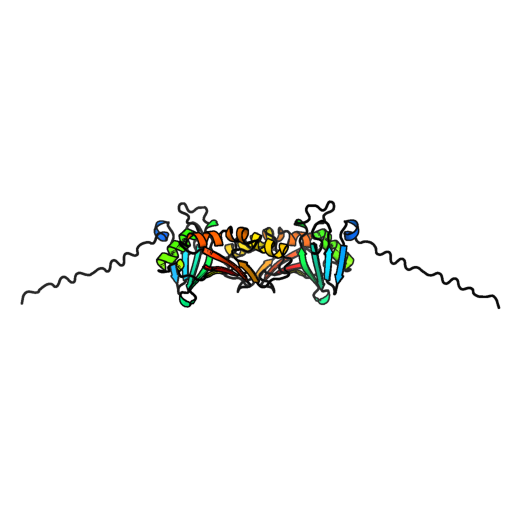1169 N N . PHE A 1 147 ? 3.939 13.789 -1.261 1 96.62 147 PHE A N 1
ATOM 1170 C CA . PHE A 1 147 ? 4.207 14.078 0.142 1 96.62 147 PHE A CA 1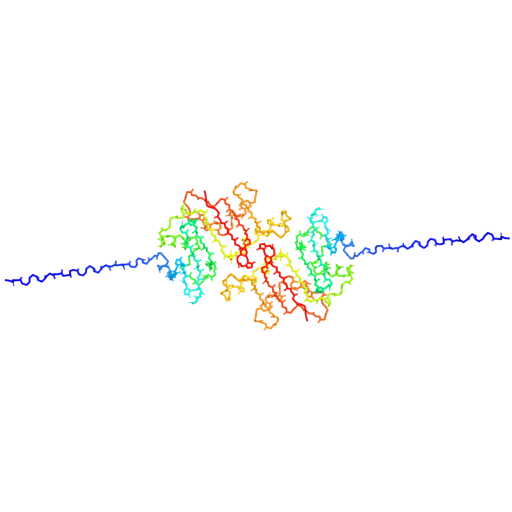
ATOM 1171 C C . PHE A 1 147 ? 5.582 14.711 0.308 1 96.62 147 PHE A C 1
ATOM 1173 O O . PHE A 1 147 ? 5.75 15.656 1.086 1 96.62 147 PHE A O 1
ATOM 1180 N N . VAL A 1 148 ? 6.543 14.219 -0.436 1 97.94 148 VAL A N 1
ATOM 1181 C CA . VAL A 1 148 ? 7.871 14.82 -0.36 1 97.94 148 VAL A CA 1
ATOM 1182 C C . VAL A 1 148 ? 7.816 16.266 -0.854 1 97.94 148 VAL A C 1
ATOM 1184 O O . VAL A 1 148 ? 8.352 17.172 -0.208 1 97.94 148 VAL A O 1
ATOM 1187 N N . LYS A 1 149 ? 7.129 16.5 -1.911 1 97.69 149 LYS A N 1
ATOM 1188 C CA . LYS A 1 149 ? 6.988 17.844 -2.455 1 97.69 149 LYS A CA 1
ATOM 1189 C C . LYS A 1 149 ? 6.277 18.766 -1.466 1 97.69 149 LYS A C 1
ATOM 1191 O O . LYS A 1 149 ? 6.68 19.922 -1.28 1 97.69 149 LYS A O 1
ATOM 1196 N N . ALA A 1 150 ? 5.25 18.234 -0.865 1 97.81 150 ALA A N 1
ATOM 1197 C CA . ALA A 1 150 ? 4.496 19.047 0.085 1 97.81 150 ALA A CA 1
ATOM 1198 C C . ALA A 1 150 ? 5.375 19.469 1.257 1 97.81 150 ALA A C 1
ATOM 1200 O O . ALA A 1 150 ? 5.34 20.625 1.677 1 97.81 150 ALA A O 1
ATOM 1201 N N . VAL A 1 151 ? 6.156 18.578 1.767 1 98.44 151 VAL A N 1
ATOM 1202 C CA . VAL A 1 151 ? 7.012 18.859 2.914 1 98.44 151 VAL A CA 1
ATOM 1203 C C . VAL A 1 151 ? 8.148 19.797 2.496 1 98.44 151 VAL A C 1
ATOM 1205 O O . VAL A 1 151 ? 8.461 20.766 3.201 1 98.44 151 VAL A O 1
ATOM 1208 N N . ASP A 1 152 ? 8.695 19.641 1.32 1 98.31 152 ASP A N 1
ATOM 1209 C CA . ASP A 1 152 ? 9.766 20.5 0.823 1 98.31 152 ASP A CA 1
ATOM 1210 C C . ASP A 1 152 ? 9.297 21.953 0.693 1 98.31 152 ASP A C 1
ATOM 1212 O O . ASP A 1 152 ? 10.062 22.875 0.932 1 98.31 152 ASP A O 1
ATOM 1216 N N . ARG A 1 153 ? 8.117 22.109 0.394 1 98 153 ARG A N 1
ATOM 1217 C CA . ARG A 1 153 ? 7.582 23.438 0.124 1 98 153 ARG A CA 1
ATOM 1218 C C . ARG A 1 153 ? 7.48 24.266 1.405 1 98 153 ARG A C 1
ATOM 1220 O O . ARG A 1 153 ? 7.438 25.484 1.358 1 98 153 ARG A O 1
ATOM 1227 N N . ILE A 1 154 ? 7.422 23.547 2.529 1 97.88 154 ILE A N 1
ATOM 1228 C CA . ILE A 1 154 ? 7.27 24.344 3.748 1 97.88 154 ILE A CA 1
ATOM 1229 C C . ILE A 1 154 ? 8.641 24.594 4.375 1 97.88 154 ILE A C 1
ATOM 1231 O O . ILE A 1 154 ? 8.742 25.281 5.398 1 97.88 154 ILE A O 1
ATOM 1235 N N . LEU A 1 155 ? 9.602 24.047 3.75 1 98.19 155 LEU A N 1
ATOM 1236 C CA . LEU A 1 155 ? 10.984 24.266 4.176 1 98.19 155 LEU A CA 1
ATOM 1237 C C . LEU A 1 155 ? 11.633 25.375 3.367 1 98.19 155 LEU A C 1
ATOM 1239 O O . LEU A 1 155 ? 11.32 25.562 2.188 1 98.19 155 LEU A O 1
ATOM 1243 N N . ARG A 1 156 ? 12.508 26.125 3.984 1 96.94 156 ARG A N 1
ATOM 1244 C CA . ARG A 1 156 ? 13.133 27.266 3.324 1 96.94 156 ARG A CA 1
ATOM 1245 C C . ARG A 1 156 ? 14.602 27 3.021 1 96.94 156 ARG A C 1
ATOM 1247 O O . ARG A 1 156 ? 15.07 27.25 1.911 1 96.94 156 ARG A O 1
ATOM 1254 N N . THR A 1 157 ? 15.336 26.484 3.982 1 97.5 157 THR A N 1
ATOM 1255 C CA . THR A 1 157 ? 16.781 26.281 3.848 1 97.5 157 THR A CA 1
ATOM 1256 C C . THR A 1 157 ? 17.109 24.797 3.797 1 97.5 157 THR A C 1
ATOM 1258 O O . THR A 1 157 ? 18.109 24.406 3.195 1 97.5 157 THR A O 1
ATOM 1261 N N . LYS A 1 158 ? 16.312 24.047 4.445 1 98.06 158 LYS A N 1
ATOM 1262 C CA . LYS A 1 158 ? 16.5 22.609 4.438 1 98.06 158 LYS A CA 1
ATOM 1263 C C . LYS A 1 158 ? 15.625 21.938 3.377 1 98.06 158 LYS A C 1
ATOM 1265 O O . LYS A 1 158 ? 14.898 22.625 2.652 1 98.06 158 LYS A O 1
ATOM 1270 N N . SER A 1 159 ? 15.781 20.625 3.215 1 98.31 159 SER A N 1
ATOM 1271 C CA . SER A 1 159 ? 14.961 19.812 2.32 1 98.31 159 SER A CA 1
ATOM 1272 C C . SER A 1 159 ? 14.789 18.391 2.861 1 98.31 159 SER A C 1
ATOM 1274 O O . SER A 1 159 ? 15.469 18 3.814 1 98.31 159 SER A O 1
ATOM 1276 N N . VAL A 1 160 ? 13.867 17.734 2.301 1 98.69 160 VAL A N 1
ATOM 1277 C CA . VAL A 1 160 ? 13.797 16.297 2.557 1 98.69 160 VAL A CA 1
ATOM 1278 C C . VAL A 1 160 ? 15.008 15.602 1.952 1 98.69 160 VAL A C 1
ATOM 1280 O O . VAL A 1 160 ? 15.32 15.789 0.774 1 98.69 160 VAL A O 1
ATOM 1283 N N . ASN A 1 161 ? 15.656 14.82 2.742 1 98.12 161 ASN A N 1
ATOM 1284 C CA . ASN A 1 161 ? 16.891 14.242 2.209 1 98.12 161 ASN A CA 1
ATOM 1285 C C . ASN A 1 161 ? 16.844 12.719 2.246 1 98.12 161 ASN A C 1
ATOM 1287 O O . ASN A 1 161 ? 17.781 12.055 1.787 1 98.12 161 ASN A O 1
ATOM 1291 N N . ALA A 1 162 ? 15.82 12.117 2.846 1 98.69 162 ALA A N 1
ATOM 1292 C CA . ALA A 1 162 ? 15.633 10.664 2.777 1 98.69 162 ALA A CA 1
ATOM 1293 C C . ALA A 1 162 ? 14.164 10.289 2.93 1 98.69 162 ALA A C 1
ATOM 1295 O O . ALA A 1 162 ? 13.398 11 3.598 1 98.69 162 ALA A O 1
ATOM 1296 N N . PHE A 1 163 ? 13.797 9.266 2.297 1 98.44 163 PHE A N 1
ATOM 1297 C CA . PHE A 1 163 ? 12.5 8.602 2.354 1 98.44 163 PHE A CA 1
ATOM 1298 C C . PHE A 1 163 ? 12.633 7.203 2.936 1 98.44 163 PHE A C 1
ATOM 1300 O O . PHE A 1 163 ? 13.352 6.363 2.391 1 98.44 163 PHE A O 1
ATOM 1307 N N . VAL A 1 164 ? 11.961 6.973 4.086 1 97.81 164 VAL A N 1
ATOM 1308 C CA . VAL A 1 164 ? 11.984 5.66 4.723 1 97.81 164 VAL A CA 1
ATOM 1309 C C . VAL A 1 164 ? 10.562 5.117 4.844 1 97.81 164 VAL A C 1
ATOM 1311 O O . VAL A 1 164 ? 9.695 5.758 5.445 1 97.81 164 VAL A O 1
ATOM 1314 N N . ALA A 1 165 ? 10.297 4.023 4.227 1 96.31 165 ALA A N 1
ATOM 1315 C CA . ALA A 1 165 ? 9.039 3.307 4.441 1 96.31 165 ALA A CA 1
ATOM 1316 C C . ALA A 1 165 ? 9.258 2.078 5.32 1 96.31 165 ALA A C 1
ATOM 1318 O O . ALA A 1 165 ? 10.195 1.309 5.105 1 96.31 165 ALA A O 1
ATOM 1319 N N . ARG A 1 166 ? 8.43 1.927 6.316 1 94.62 166 ARG A N 1
ATOM 1320 C CA . ARG A 1 166 ? 8.594 0.773 7.195 1 94.62 166 ARG A CA 1
ATOM 1321 C C . ARG A 1 166 ? 7.246 0.282 7.715 1 94.62 166 ARG A C 1
ATOM 1323 O O . ARG A 1 166 ? 6.262 1.021 7.691 1 94.62 166 ARG A O 1
ATOM 1330 N N . LYS A 1 167 ? 7.309 -0.896 8.164 1 90.88 167 LYS A N 1
ATOM 1331 C CA . LYS A 1 167 ? 6.137 -1.468 8.82 1 90.88 167 LYS A CA 1
ATOM 1332 C C . LYS A 1 167 ? 5.672 -0.592 9.977 1 90.88 167 LYS A C 1
ATOM 1334 O O . LYS A 1 167 ? 6.488 -0.133 10.781 1 90.88 167 LYS A O 1
ATOM 1339 N N . GLY A 1 168 ? 4.379 -0.334 9.898 1 86.75 168 GLY A N 1
ATOM 1340 C CA . GLY A 1 168 ? 3.803 0.51 10.93 1 86.75 168 GLY A CA 1
ATOM 1341 C C . GLY A 1 168 ? 2.766 -0.206 11.773 1 86.75 168 GLY A C 1
ATOM 1342 O O . GLY A 1 168 ? 2.801 -1.431 11.906 1 86.75 168 GLY A O 1
ATOM 1343 N N . ASN A 1 169 ? 1.979 0.665 12.352 1 82.62 169 ASN A N 1
ATOM 1344 C CA . ASN A 1 169 ? 0.958 0.124 13.25 1 82.62 169 ASN A CA 1
ATOM 1345 C C . ASN A 1 169 ? -0.317 -0.236 12.484 1 82.62 169 ASN A C 1
ATOM 1347 O O . ASN A 1 169 ? -1.286 -0.708 13.086 1 82.62 169 ASN A O 1
ATOM 1351 N N . SER A 1 170 ? -0.335 -0.031 11.219 1 88.19 170 SER A N 1
ATOM 1352 C CA . SER A 1 170 ? -1.449 -0.37 10.344 1 88.19 170 SER A CA 1
ATOM 1353 C C . SER A 1 170 ? -1.039 -1.408 9.305 1 88.19 170 SER A C 1
ATOM 1355 O O . SER A 1 170 ? 0.117 -1.834 9.266 1 88.19 170 SER A O 1
ATOM 1357 N N . MET A 1 171 ? -2.012 -1.762 8.516 1 89.75 171 MET A N 1
ATOM 1358 C CA . MET A 1 171 ? -1.692 -2.676 7.426 1 89.75 171 MET A CA 1
ATOM 1359 C C . MET A 1 171 ? -0.878 -1.97 6.348 1 89.75 171 MET A C 1
ATOM 1361 O O . MET A 1 171 ? -0.284 -2.621 5.484 1 89.75 171 MET A O 1
ATOM 1365 N N . PHE A 1 172 ? -0.887 -0.647 6.41 1 88.38 172 PHE A N 1
ATOM 1366 C CA . PHE A 1 172 ? -0.082 0.132 5.477 1 88.38 172 PHE A CA 1
ATOM 1367 C C . PHE A 1 172 ? 1.213 0.595 6.133 1 88.38 172 PHE A C 1
ATOM 1369 O O . PHE A 1 172 ? 1.281 0.729 7.355 1 88.38 172 PHE A O 1
ATOM 1376 N N . PRO A 1 173 ? 2.164 0.803 5.352 1 91.12 173 PRO A N 1
ATOM 1377 C CA . PRO A 1 173 ? 3.418 1.27 5.949 1 91.12 173 PRO A CA 1
ATOM 1378 C C . PRO A 1 173 ? 3.34 2.719 6.426 1 91.12 173 PRO A C 1
ATOM 1380 O O . PRO A 1 173 ? 2.512 3.49 5.934 1 91.12 173 PRO A O 1
ATOM 1383 N N . ASP A 1 174 ? 4.215 2.988 7.371 1 93.88 174 ASP A N 1
ATOM 1384 C CA . ASP A 1 174 ? 4.531 4.375 7.699 1 93.88 174 ASP A CA 1
ATOM 1385 C C . ASP A 1 174 ? 5.676 4.898 6.836 1 93.88 174 ASP A C 1
ATOM 1387 O O . ASP A 1 174 ? 6.59 4.148 6.484 1 93.88 174 ASP A O 1
ATOM 1391 N N . VAL A 1 175 ? 5.574 6.145 6.551 1 96.44 175 VAL A N 1
ATOM 1392 C CA . VAL A 1 175 ? 6.648 6.805 5.816 1 96.44 175 VAL A CA 1
ATOM 1393 C C . VAL A 1 175 ? 7.281 7.891 6.684 1 96.44 175 VAL A C 1
ATOM 1395 O O . VAL A 1 175 ? 6.574 8.711 7.27 1 96.44 175 VAL A O 1
ATOM 1398 N N . TYR A 1 176 ? 8.555 7.84 6.777 1 97.69 176 TYR A N 1
ATOM 1399 C CA . TYR A 1 176 ? 9.359 8.852 7.465 1 97.69 176 TYR A CA 1
ATOM 1400 C C . TYR A 1 176 ? 10.172 9.672 6.473 1 97.69 176 TYR A C 1
ATOM 1402 O O . TYR A 1 176 ? 10.953 9.117 5.695 1 97.69 176 TYR A O 1
ATOM 1410 N N . LEU A 1 177 ? 9.977 10.898 6.465 1 98.62 177 LEU A N 1
ATOM 1411 C CA . LEU A 1 177 ? 10.773 11.828 5.672 1 98.62 177 LEU A CA 1
ATOM 1412 C C . LEU A 1 177 ? 11.805 12.547 6.543 1 98.62 177 LEU A C 1
ATOM 1414 O O . LEU A 1 177 ? 11.438 13.266 7.477 1 98.62 177 LEU A O 1
ATOM 1418 N N . SER A 1 178 ? 13.023 12.352 6.246 1 98.75 178 SER A N 1
ATOM 1419 C CA . SER A 1 178 ? 14.094 12.992 6.992 1 98.75 178 SER A CA 1
ATOM 1420 C C . SER A 1 178 ? 14.359 14.398 6.48 1 98.75 178 SER A C 1
ATOM 1422 O O . SER A 1 178 ? 14.414 14.625 5.27 1 98.75 178 SER A O 1
ATOM 1424 N N . ILE A 1 179 ? 14.523 15.273 7.422 1 98.31 179 ILE A N 1
ATOM 1425 C CA . ILE A 1 179 ? 14.805 16.672 7.078 1 98.31 179 ILE A CA 1
ATOM 1426 C C . ILE A 1 179 ? 16.25 17 7.418 1 98.31 179 ILE A C 1
ATOM 1428 O O . ILE A 1 179 ? 16.719 16.734 8.531 1 98.31 179 ILE A O 1
ATOM 1432 N N . GLY A 1 180 ? 17 17.625 6.48 1 94.62 180 GLY A N 1
ATOM 1433 C CA . GLY A 1 180 ? 18.375 18.031 6.711 1 94.62 180 GLY A CA 1
ATOM 1434 C C . GLY A 1 180 ? 18.922 18.938 5.629 1 94.62 180 GLY A C 1
ATOM 1435 O O . GLY A 1 180 ? 18.297 19.109 4.578 1 94.62 180 GLY A O 1
ATOM 1436 N N . MET B 1 1 ? 20.641 -77.5 -22.016 1 34.88 1 MET B N 1
ATOM 1437 C CA . MET B 1 1 ? 20.641 -76.375 -21.062 1 34.88 1 MET B CA 1
ATOM 1438 C C . MET B 1 1 ? 20.656 -75 -21.766 1 34.88 1 MET B C 1
ATOM 1440 O O . MET B 1 1 ? 21.703 -74.562 -22.203 1 34.88 1 MET B O 1
ATOM 1444 N N . ARG B 1 2 ? 19.625 -74.812 -22.719 1 45.97 2 ARG B N 1
ATOM 1445 C CA . ARG B 1 2 ? 19.281 -73.688 -23.609 1 45.97 2 ARG B CA 1
ATOM 1446 C C . ARG B 1 2 ? 19.25 -72.375 -22.844 1 45.97 2 ARG B C 1
ATOM 1448 O O . ARG B 1 2 ? 18.656 -72.312 -21.766 1 45.97 2 ARG B O 1
ATOM 1455 N N . SER B 1 3 ? 20.328 -71.562 -22.984 1 37.97 3 SER B N 1
ATOM 1456 C CA . SER B 1 3 ? 20.656 -70.188 -22.594 1 37.97 3 SER B CA 1
ATOM 1457 C C . SER B 1 3 ? 19.469 -69.312 -22.781 1 37.97 3 SER B C 1
ATOM 1459 O O . SER B 1 3 ? 18.938 -69.125 -23.875 1 37.97 3 SER B O 1
ATOM 1461 N N . LEU B 1 4 ? 18.547 -69.125 -21.719 1 38.47 4 LEU B N 1
ATOM 1462 C CA . LEU B 1 4 ? 17.516 -68.125 -21.344 1 38.47 4 LEU B CA 1
ATOM 1463 C C . LEU B 1 4 ? 17.984 -66.75 -21.578 1 38.47 4 LEU B C 1
ATOM 1465 O O . LEU B 1 4 ? 18.719 -66.188 -20.75 1 38.47 4 LEU B O 1
ATOM 1469 N N . SER B 1 5 ? 18.672 -66.438 -22.703 1 40.22 5 SER B N 1
ATOM 1470 C CA . SER B 1 5 ? 18.953 -65.062 -22.984 1 40.22 5 SER B CA 1
ATOM 1471 C C . SER B 1 5 ? 17.719 -64.188 -22.734 1 40.22 5 SER B C 1
ATOM 1473 O O . SER B 1 5 ? 16.781 -64.188 -23.531 1 40.22 5 SER B O 1
ATOM 1475 N N . LEU B 1 6 ? 17.188 -64.125 -21.469 1 36.16 6 LEU B N 1
ATOM 1476 C CA . LEU B 1 6 ? 16.141 -63.219 -21.031 1 36.16 6 LEU B CA 1
ATOM 1477 C C . LEU B 1 6 ? 16.422 -61.812 -21.547 1 36.16 6 LEU B C 1
ATOM 1479 O O . LEU B 1 6 ? 17.5 -61.25 -21.297 1 36.16 6 LEU B O 1
ATOM 1483 N N . LEU B 1 7 ? 15.906 -61.438 -22.719 1 37.88 7 LEU B N 1
ATOM 1484 C CA . LEU B 1 7 ? 15.68 -60.094 -23.266 1 37.88 7 LEU B CA 1
ATOM 1485 C C . LEU B 1 7 ? 15.219 -59.125 -22.188 1 37.88 7 LEU B C 1
ATOM 1487 O O . LEU B 1 7 ? 14.133 -59.281 -21.641 1 37.88 7 LEU B O 1
ATOM 1491 N N . ASN B 1 8 ? 16.109 -58.75 -21.203 1 36.62 8 ASN B N 1
ATOM 1492 C CA . ASN B 1 8 ? 15.844 -57.562 -20.375 1 36.62 8 ASN B CA 1
ATOM 1493 C C . ASN B 1 8 ? 15.281 -56.406 -21.188 1 36.62 8 ASN B C 1
ATOM 1495 O O . ASN B 1 8 ? 16 -55.812 -21.969 1 36.62 8 ASN B O 1
ATOM 1499 N N . ILE B 1 9 ? 14.078 -56.531 -21.719 1 35.5 9 ILE B N 1
ATOM 1500 C CA . ILE B 1 9 ? 13.375 -55.375 -22.25 1 35.5 9 ILE B CA 1
ATOM 1501 C C . ILE B 1 9 ? 13.5 -54.219 -21.266 1 35.5 9 ILE B C 1
ATOM 1503 O O . ILE B 1 9 ? 13.016 -54.281 -20.141 1 35.5 9 ILE B O 1
ATOM 1507 N N . LEU B 1 10 ? 14.609 -53.5 -21.266 1 34.53 10 LEU B N 1
ATOM 1508 C CA . LEU B 1 10 ? 14.758 -52.188 -20.703 1 34.53 10 LEU B CA 1
ATOM 1509 C C . LEU B 1 10 ? 13.516 -51.344 -20.969 1 34.53 10 LEU B C 1
ATOM 1511 O O . LEU B 1 10 ? 13.227 -51 -22.125 1 34.53 10 LEU B O 1
ATOM 1515 N N . PHE B 1 11 ? 12.406 -51.562 -20.312 1 33.12 11 PHE B N 1
ATOM 1516 C CA . PHE B 1 11 ? 11.336 -50.594 -20.25 1 33.12 11 PHE B CA 1
ATOM 1517 C C . PHE B 1 11 ? 11.906 -49.188 -19.969 1 33.12 11 PHE B C 1
ATOM 1519 O O . PHE B 1 11 ? 12.352 -48.906 -18.859 1 33.12 11 PHE B O 1
ATOM 1526 N N . ILE B 1 12 ? 12.617 -48.594 -20.891 1 33.16 12 ILE B N 1
ATOM 1527 C CA . ILE B 1 12 ? 12.82 -47.156 -20.828 1 33.16 12 ILE B CA 1
ATOM 1528 C C . ILE B 1 12 ? 11.531 -46.469 -20.406 1 33.16 12 ILE B C 1
ATOM 1530 O O . ILE B 1 12 ? 10.523 -46.531 -21.109 1 33.16 12 ILE B O 1
ATOM 1534 N N . LEU B 1 13 ? 11.102 -46.625 -19.188 1 32.16 13 LEU B N 1
ATOM 1535 C CA . LEU B 1 13 ? 10.18 -45.625 -18.641 1 32.16 13 LEU B CA 1
ATOM 1536 C C . LEU B 1 13 ? 10.438 -44.25 -19.234 1 32.16 13 LEU B C 1
ATOM 1538 O O . LEU B 1 13 ? 11.484 -43.625 -18.984 1 32.16 13 LEU B O 1
ATOM 1542 N N . LEU B 1 14 ? 10.195 -44.031 -20.531 1 32.59 14 LEU B N 1
ATOM 1543 C CA . LEU B 1 14 ? 10 -42.719 -21.094 1 32.59 14 LEU B CA 1
ATOM 1544 C C . LEU B 1 14 ? 9.211 -41.812 -20.141 1 32.59 14 LEU B C 1
ATOM 1546 O O . LEU B 1 14 ? 7.984 -41.938 -20.047 1 32.59 14 LEU B O 1
ATOM 1550 N N . LEU B 1 15 ? 9.5 -41.75 -18.859 1 35.56 15 LEU B N 1
ATOM 1551 C CA . LEU B 1 15 ? 9.031 -40.562 -18.156 1 35.56 15 LEU B CA 1
ATOM 1552 C C . LEU B 1 15 ? 9.055 -39.344 -19.078 1 35.56 15 LEU B C 1
ATOM 1554 O O . LEU B 1 15 ? 10.102 -38.719 -19.266 1 35.56 15 LEU B O 1
ATOM 1558 N N . GLY B 1 16 ? 8.531 -39.375 -20.25 1 36.66 16 GLY B N 1
ATOM 1559 C CA . GLY B 1 16 ? 8.258 -38.156 -20.969 1 36.66 16 GLY B CA 1
ATOM 1560 C C . GLY B 1 16 ? 7.934 -36.969 -20.062 1 36.66 16 GLY B C 1
ATOM 1561 O O . GLY B 1 16 ? 7 -37.062 -19.266 1 36.66 16 GLY B O 1
ATOM 1562 N N . ALA B 1 17 ? 8.781 -36.344 -19.469 1 41.47 17 ALA B N 1
ATOM 1563 C CA . ALA B 1 17 ? 8.594 -35 -18.891 1 41.47 17 ALA B CA 1
ATOM 1564 C C . ALA B 1 17 ? 7.551 -34.219 -19.688 1 41.47 17 ALA B C 1
ATOM 1566 O O . ALA B 1 17 ? 7.801 -33.812 -20.812 1 41.47 17 ALA B O 1
ATOM 1567 N N . PHE B 1 18 ? 6.266 -34.531 -19.875 1 44.94 18 PHE B N 1
ATOM 1568 C CA . PHE B 1 18 ? 5.203 -33.656 -20.391 1 44.94 18 PHE B CA 1
ATOM 1569 C C . PHE B 1 18 ? 5.465 -32.219 -20.047 1 44.94 18 PHE B C 1
ATOM 1571 O O . PHE B 1 18 ? 5.594 -31.859 -18.875 1 44.94 18 PHE B O 1
ATOM 1578 N N . ALA B 1 19 ? 6.184 -31.672 -20.969 1 57.31 19 ALA B N 1
ATOM 1579 C CA . ALA B 1 19 ? 6.336 -30.219 -20.875 1 57.31 19 ALA B CA 1
ATOM 1580 C C . ALA B 1 19 ? 4.996 -29.547 -20.578 1 57.31 19 ALA B C 1
ATOM 1582 O O . ALA B 1 19 ? 4.02 -29.766 -21.312 1 57.31 19 ALA B O 1
ATOM 1583 N N . GLY B 1 20 ? 4.617 -29.188 -19.375 1 80.19 20 GLY B N 1
ATOM 1584 C CA . GLY B 1 20 ? 3.412 -28.469 -19 1 80.19 20 GLY B CA 1
ATOM 1585 C C . GLY B 1 20 ? 3.18 -27.219 -19.828 1 80.19 20 GLY B C 1
ATOM 1586 O O . GLY B 1 20 ? 4.039 -26.828 -20.625 1 80.19 20 GLY B O 1
ATOM 1587 N N . ILE B 1 21 ? 2.018 -26.797 -20.031 1 91.25 21 ILE B N 1
ATOM 1588 C CA . ILE B 1 21 ? 1.597 -25.641 -20.812 1 91.25 21 ILE B CA 1
ATOM 1589 C C . ILE B 1 21 ? 2.572 -24.484 -20.578 1 91.25 21 ILE B C 1
ATOM 1591 O O . ILE B 1 21 ? 2.842 -23.703 -21.5 1 91.25 21 ILE B O 1
ATOM 1595 N N . LEU B 1 22 ? 3.238 -24.391 -19.469 1 95.5 22 LEU B N 1
ATOM 1596 C CA . LEU B 1 22 ? 4.188 -23.312 -19.188 1 95.5 22 LEU B CA 1
ATOM 1597 C C . LEU B 1 22 ? 5.434 -23.453 -20.047 1 95.5 22 LEU B C 1
ATOM 1599 O O . LEU B 1 22 ? 5.887 -22.469 -20.656 1 95.5 22 LEU B O 1
ATOM 1603 N N . GLU B 1 23 ? 5.934 -24.625 -20.188 1 93.31 23 GLU B N 1
ATOM 1604 C CA . GLU B 1 23 ? 7.105 -24.859 -21.031 1 93.31 23 GLU B CA 1
ATOM 1605 C C . GLU B 1 23 ? 6.793 -24.609 -22.5 1 93.31 23 GLU B C 1
ATOM 1607 O O . GLU B 1 23 ? 7.613 -24.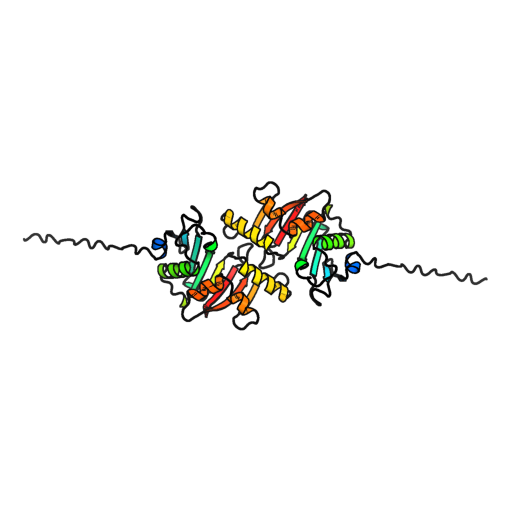047 -23.234 1 93.31 23 GLU B O 1
ATOM 1612 N N . ASP B 1 24 ? 5.621 -25.031 -22.891 1 93.12 24 ASP B N 1
ATOM 1613 C CA . ASP B 1 24 ? 5.188 -24.812 -24.266 1 93.12 24 ASP B CA 1
ATOM 1614 C C . ASP B 1 24 ? 5.16 -23.328 -24.609 1 93.12 24 ASP B C 1
ATOM 1616 O O . ASP B 1 24 ? 5.379 -22.938 -25.75 1 93.12 24 ASP B O 1
ATOM 1620 N N . LYS B 1 25 ? 4.918 -22.516 -23.578 1 94.75 25 LYS B N 1
ATOM 1621 C CA . LYS B 1 25 ? 4.793 -21.078 -23.797 1 94.75 25 LYS B CA 1
ATOM 1622 C C . LYS B 1 25 ? 6.121 -20.375 -23.547 1 94.75 25 LYS B C 1
ATOM 1624 O O . LYS B 1 25 ? 6.18 -19.141 -23.531 1 94.75 25 LYS B O 1
ATOM 1629 N N . GLY B 1 26 ? 7.172 -21.156 -23.281 1 93.31 26 GLY B N 1
ATOM 1630 C CA . GLY B 1 26 ? 8.5 -20.578 -23.172 1 93.31 26 GLY B CA 1
ATOM 1631 C C . GLY B 1 26 ? 8.891 -20.234 -21.75 1 93.31 26 GLY B C 1
ATOM 1632 O O . GLY B 1 26 ? 9.867 -19.516 -21.531 1 93.31 26 GLY B O 1
ATOM 1633 N N . TYR B 1 27 ? 8.102 -20.734 -20.797 1 95.88 27 TYR B N 1
ATOM 1634 C CA . TYR B 1 27 ? 8.453 -20.516 -19.406 1 95.88 27 TYR B CA 1
ATOM 1635 C C . TYR B 1 27 ? 9.258 -21.688 -18.844 1 95.88 27 TYR B C 1
ATOM 1637 O O . TYR B 1 27 ? 9.203 -22.797 -19.391 1 95.88 27 TYR B O 1
ATOM 1645 N N . GLU B 1 28 ? 10.047 -21.422 -17.875 1 95.25 28 GLU B N 1
ATOM 1646 C CA . GLU B 1 28 ? 10.742 -22.422 -17.078 1 95.25 28 GLU B CA 1
ATOM 1647 C C . GLU B 1 28 ? 10.195 -22.484 -15.656 1 95.25 28 GLU B C 1
ATOM 1649 O O . GLU B 1 28 ? 10.016 -21.453 -15.008 1 95.25 28 GLU B O 1
ATOM 1654 N N . VAL B 1 29 ? 9.938 -23.703 -15.227 1 96.38 29 VAL B N 1
ATOM 1655 C CA . VAL B 1 29 ? 9.43 -23.859 -13.867 1 96.38 29 VAL B CA 1
ATOM 1656 C C . VAL B 1 29 ? 10.484 -24.562 -13.008 1 96.38 29 VAL B C 1
ATOM 1658 O O . VAL B 1 29 ? 11.008 -25.609 -13.391 1 96.38 29 VAL B O 1
ATOM 1661 N N . ARG B 1 30 ? 10.797 -23.953 -11.898 1 95.56 30 ARG B N 1
ATOM 1662 C CA . ARG B 1 30 ? 11.664 -24.562 -10.891 1 95.56 30 ARG B CA 1
ATOM 1663 C C . ARG B 1 30 ? 10.914 -24.797 -9.586 1 95.56 30 ARG B C 1
ATOM 1665 O O . ARG B 1 30 ? 10.148 -23.938 -9.141 1 95.56 30 ARG B O 1
ATOM 1672 N N . VAL B 1 31 ? 11.156 -25.984 -9.062 1 95 31 VAL B N 1
ATOM 1673 C CA . VAL B 1 31 ? 10.469 -26.312 -7.816 1 95 31 VAL B CA 1
ATOM 1674 C C . VAL B 1 31 ? 11.492 -26.609 -6.723 1 95 31 VAL B C 1
ATOM 1676 O O . VAL B 1 31 ? 12.344 -27.5 -6.883 1 95 31 VAL B O 1
ATOM 1679 N N . THR B 1 32 ? 11.438 -25.797 -5.73 1 92.5 32 THR B N 1
ATOM 1680 C CA . THR B 1 32 ? 12.305 -26 -4.578 1 92.5 32 THR B CA 1
ATOM 1681 C C . THR B 1 32 ? 11.508 -25.953 -3.281 1 92.5 32 THR B C 1
ATOM 1683 O O . THR B 1 32 ? 10.906 -24.922 -2.957 1 92.5 32 THR B O 1
ATOM 1686 N N . ASN B 1 33 ? 11.422 -27.047 -2.49 1 90.19 33 ASN B N 1
ATOM 1687 C CA . ASN B 1 33 ? 10.75 -27.125 -1.195 1 90.19 33 ASN B CA 1
ATOM 1688 C C . ASN B 1 33 ? 9.297 -26.672 -1.29 1 90.19 33 ASN B C 1
ATOM 1690 O O . ASN B 1 33 ? 8.852 -25.828 -0.508 1 90.19 33 ASN B O 1
ATOM 1694 N N . GLY B 1 34 ? 8.672 -27.109 -2.373 1 88.5 34 GLY B N 1
ATOM 1695 C CA . GLY B 1 34 ? 7.25 -26.828 -2.531 1 88.5 34 GLY B CA 1
ATOM 1696 C C . GLY B 1 34 ? 6.98 -25.453 -3.131 1 88.5 34 GLY B C 1
ATOM 1697 O O . GLY B 1 34 ? 5.824 -25.094 -3.354 1 88.5 34 GLY B O 1
ATOM 1698 N N . MET B 1 35 ? 8.039 -24.719 -3.348 1 95 35 MET B N 1
ATOM 1699 C CA . MET B 1 35 ? 7.922 -23.422 -4.008 1 95 35 MET B CA 1
ATOM 1700 C C . MET B 1 35 ? 8.062 -23.562 -5.52 1 95 35 MET B C 1
ATOM 1702 O O . MET B 1 35 ? 9.055 -24.109 -6.004 1 95 35 MET B O 1
ATOM 1706 N N . TYR B 1 36 ? 7.039 -23.125 -6.246 1 96.75 36 TYR B N 1
ATOM 1707 C CA . TYR B 1 36 ? 7.059 -23.094 -7.703 1 96.75 36 TYR B CA 1
ATOM 1708 C C . TYR B 1 36 ? 7.465 -21.719 -8.219 1 96.75 36 TYR B C 1
ATOM 1710 O O . TYR B 1 36 ? 6.777 -20.734 -7.973 1 96.75 36 TYR B O 1
ATOM 1718 N N . GLU B 1 37 ? 8.562 -21.672 -8.906 1 95.94 37 GLU B N 1
ATOM 1719 C CA . GLU B 1 37 ? 9.031 -20.438 -9.516 1 95.94 37 GLU B CA 1
ATOM 1720 C C . GLU B 1 37 ? 8.977 -20.516 -11.039 1 95.94 37 GLU B C 1
ATOM 1722 O O . GLU B 1 37 ? 9.477 -21.469 -11.633 1 95.94 37 GLU B O 1
ATOM 1727 N N . VAL B 1 38 ? 8.352 -19.5 -11.594 1 96.5 38 VAL B N 1
ATOM 1728 C CA . VAL B 1 38 ? 8.188 -19.438 -13.039 1 96.5 38 VAL B CA 1
ATOM 1729 C C . VAL B 1 38 ? 9.094 -18.344 -13.609 1 96.5 38 VAL B C 1
ATOM 1731 O O . VAL B 1 38 ? 8.977 -17.172 -13.227 1 96.5 38 VAL B O 1
ATOM 1734 N N . PHE B 1 39 ? 9.969 -18.734 -14.516 1 95.19 39 PHE B N 1
ATOM 1735 C CA . PHE B 1 39 ? 10.922 -17.812 -15.109 1 95.19 39 PHE B CA 1
ATOM 1736 C C . PHE B 1 39 ? 10.594 -17.562 -16.578 1 95.19 39 PHE B C 1
ATOM 1738 O O . PHE B 1 39 ? 10.062 -18.453 -17.25 1 95.19 39 PHE B O 1
ATOM 1745 N N . SER B 1 40 ? 10.852 -16.406 -16.984 1 94.44 40 SER B N 1
ATOM 1746 C CA . SER B 1 40 ? 10.719 -16.016 -18.375 1 94.44 40 SER B CA 1
ATOM 1747 C C . SER B 1 40 ? 11.953 -15.25 -18.859 1 94.44 40 SER B C 1
ATOM 1749 O O . SER B 1 40 ? 12.375 -14.289 -18.203 1 94.44 40 SER B O 1
ATOM 1751 N N . LYS B 1 41 ? 12.5 -15.633 -19.953 1 91.31 41 LYS B N 1
ATOM 1752 C CA . LYS B 1 41 ? 13.648 -14.914 -20.516 1 91.31 41 LYS B CA 1
ATOM 1753 C C . LYS B 1 41 ? 13.242 -13.523 -20.984 1 91.31 41 LYS B C 1
ATOM 1755 O O . LYS B 1 41 ? 14.102 -12.688 -21.266 1 91.31 41 LYS B O 1
ATOM 1760 N N . HIS B 1 42 ? 11.961 -13.227 -21.109 1 91.5 42 HIS B N 1
ATOM 1761 C CA . HIS B 1 42 ? 11.438 -11.953 -21.594 1 91.5 42 HIS B CA 1
ATOM 1762 C C . HIS B 1 42 ? 11.133 -11.008 -20.438 1 91.5 42 HIS B C 1
ATOM 1764 O O . HIS B 1 42 ? 10.578 -9.922 -20.641 1 91.5 42 HIS B O 1
ATOM 1770 N N . PHE B 1 43 ? 11.352 -11.453 -19.219 1 88.06 43 PHE B N 1
ATOM 1771 C CA . PHE B 1 43 ? 11.148 -10.656 -18.016 1 88.06 43 PHE B CA 1
ATOM 1772 C C . PHE B 1 43 ? 12.477 -10.266 -17.391 1 88.06 43 PHE B C 1
ATOM 1774 O O . PHE B 1 43 ? 12.914 -9.117 -17.5 1 88.06 43 PHE B O 1
ATOM 1781 N N . ASP B 1 44 ? 13.062 -11.188 -16.812 1 81.81 44 ASP B N 1
ATOM 1782 C CA . ASP B 1 44 ? 14.344 -11.047 -16.125 1 81.81 44 ASP B CA 1
ATOM 1783 C C . ASP B 1 44 ? 15.094 -12.383 -16.078 1 81.81 44 ASP B C 1
ATOM 1785 O O . ASP B 1 44 ? 14.469 -13.445 -16.062 1 81.81 44 ASP B O 1
ATOM 1789 N N . ASP B 1 45 ? 16.344 -12.336 -16.062 1 77.62 45 ASP B N 1
ATOM 1790 C CA . ASP B 1 45 ? 17.141 -13.562 -16.109 1 77.62 45 ASP B CA 1
ATOM 1791 C C . ASP B 1 45 ? 17.219 -14.211 -14.719 1 77.62 45 ASP B C 1
ATOM 1793 O O . ASP B 1 45 ? 17.406 -15.422 -14.609 1 77.62 45 ASP B O 1
ATOM 1797 N N . GLU B 1 46 ? 17.047 -13.391 -13.789 1 82.75 46 GLU B N 1
ATOM 1798 C CA . GLU B 1 46 ? 17.312 -13.914 -12.453 1 82.75 46 GLU B CA 1
ATOM 1799 C C . GLU B 1 46 ? 16.047 -13.922 -11.609 1 82.75 46 GLU B C 1
ATOM 1801 O O . GLU B 1 46 ? 15.891 -14.773 -10.727 1 82.75 46 GLU B O 1
ATOM 1806 N N . LEU B 1 47 ? 15.133 -13.094 -12.031 1 87.06 47 LEU B N 1
ATOM 1807 C CA . LEU B 1 47 ? 13.938 -12.938 -11.203 1 87.06 47 LEU B CA 1
ATOM 1808 C C . LEU B 1 47 ? 12.773 -13.734 -11.781 1 87.06 47 LEU B C 1
ATOM 1810 O O . LEU B 1 47 ? 12.5 -13.664 -12.984 1 87.06 47 LEU B O 1
ATOM 1814 N N . ALA B 1 48 ? 12.125 -14.484 -10.891 1 92.88 48 ALA B N 1
ATOM 1815 C CA . ALA B 1 48 ? 10.938 -15.219 -11.32 1 92.88 48 ALA B CA 1
ATOM 1816 C C . ALA B 1 48 ? 9.773 -14.266 -11.594 1 92.88 48 ALA B C 1
ATOM 1818 O O . ALA B 1 48 ? 9.562 -13.305 -10.852 1 92.88 48 ALA B O 1
ATOM 1819 N N . VAL B 1 49 ? 9.016 -14.562 -12.594 1 93.5 49 VAL B N 1
ATOM 1820 C CA . VAL B 1 49 ? 7.797 -13.812 -12.883 1 93.5 49 VAL B CA 1
ATOM 1821 C C . VAL B 1 49 ? 6.734 -14.125 -11.836 1 93.5 49 VAL B C 1
ATOM 1823 O O . VAL B 1 49 ? 5.988 -13.234 -11.414 1 93.5 49 VAL B O 1
ATOM 1826 N N . ASN B 1 50 ? 6.691 -15.367 -11.477 1 95.12 50 ASN B N 1
ATOM 1827 C CA . ASN B 1 50 ? 5.766 -15.805 -10.445 1 95.12 50 ASN B CA 1
ATOM 1828 C C . ASN B 1 50 ? 6.449 -16.719 -9.43 1 95.12 50 ASN B C 1
ATOM 1830 O O . ASN B 1 50 ? 7.336 -17.5 -9.781 1 95.12 50 ASN B O 1
ATOM 1834 N N . SER B 1 51 ? 6.082 -16.609 -8.219 1 94.56 51 SER B N 1
ATOM 1835 C CA . SER B 1 51 ? 6.438 -17.5 -7.129 1 94.56 51 SER B CA 1
ATOM 1836 C C . SER B 1 51 ? 5.207 -17.922 -6.332 1 94.56 51 SER B C 1
ATOM 1838 O O . SER B 1 51 ? 4.508 -17.078 -5.773 1 94.56 51 SER B O 1
ATOM 1840 N N . VAL B 1 52 ? 4.996 -19.203 -6.328 1 97.12 52 VAL B N 1
ATOM 1841 C CA . VAL B 1 52 ? 3.773 -19.703 -5.715 1 97.12 52 VAL B CA 1
ATOM 1842 C C . VAL B 1 52 ? 4.098 -20.922 -4.848 1 97.12 52 VAL B C 1
ATOM 1844 O O . VAL B 1 52 ? 4.906 -21.766 -5.234 1 97.12 52 VAL B O 1
ATOM 1847 N N . LYS B 1 53 ? 3.5 -21.016 -3.701 1 97.44 53 LYS B N 1
ATOM 1848 C CA . LYS B 1 53 ? 3.621 -22.172 -2.816 1 97.44 53 LYS B CA 1
ATOM 1849 C C . LYS B 1 53 ? 2.252 -22.75 -2.486 1 97.44 53 LYS B C 1
ATOM 1851 O O . LYS B 1 53 ? 1.311 -22.016 -2.186 1 97.44 53 LYS B O 1
ATOM 1856 N N . PHE B 1 54 ? 2.166 -24.047 -2.561 1 97 54 PHE B N 1
ATOM 1857 C CA . PHE B 1 54 ? 0.957 -24.75 -2.162 1 97 54 PHE B CA 1
ATOM 1858 C C . PHE B 1 54 ? 1.119 -25.359 -0.774 1 97 54 PHE B C 1
ATOM 1860 O O . PHE B 1 54 ? 2.174 -25.922 -0.451 1 97 54 PHE B O 1
ATOM 1867 N N . SER B 1 55 ? 0.12 -25.156 0.001 1 96 55 SER B N 1
ATOM 1868 C CA . SER B 1 55 ? 0.077 -25.75 1.338 1 96 55 SER B CA 1
ATOM 1869 C C . SER B 1 55 ? -1.15 -26.625 1.515 1 96 55 SER B C 1
ATOM 1871 O O . SER B 1 55 ? -2.197 -26.172 1.97 1 96 55 SER B O 1
ATOM 1873 N N . PRO B 1 56 ? -0.958 -27.875 1.222 1 90.31 56 PRO B N 1
ATOM 1874 C CA . PRO B 1 56 ? -2.1 -28.797 1.292 1 90.31 56 PRO B CA 1
ATOM 1875 C C . PRO B 1 56 ? -2.729 -28.844 2.684 1 90.31 56 PRO B C 1
ATOM 1877 O O . PRO B 1 56 ? -3.951 -28.953 2.809 1 90.31 56 PRO B O 1
ATOM 1880 N N . ASP B 1 57 ? -1.944 -28.75 3.688 1 93.5 57 ASP B N 1
ATOM 1881 C CA . ASP B 1 57 ? -2.441 -28.859 5.055 1 93.5 57 ASP B CA 1
ATOM 1882 C C . ASP B 1 57 ? -3.422 -27.734 5.379 1 93.5 57 ASP B C 1
ATOM 1884 O O . ASP B 1 57 ? -4.453 -27.969 6.016 1 93.5 57 ASP B O 1
ATOM 1888 N N . SER B 1 58 ? -3.059 -26.594 4.914 1 95 58 SER B N 1
ATOM 1889 C CA . SER B 1 58 ? -3.93 -25.453 5.176 1 95 58 SER B CA 1
ATOM 1890 C C . SER B 1 58 ? -4.859 -25.172 3.996 1 95 58 SER B C 1
ATOM 1892 O O . SER B 1 58 ? -5.586 -24.188 3.988 1 95 58 SER B O 1
ATOM 1894 N N . LYS B 1 59 ? -4.793 -26.047 2.945 1 97.06 59 LYS B N 1
ATOM 1895 C CA . LYS B 1 59 ? -5.609 -25.906 1.743 1 97.06 59 LYS B CA 1
ATOM 1896 C C . LYS B 1 59 ? -5.504 -24.5 1.163 1 97.06 59 LYS B C 1
ATOM 1898 O O . LYS B 1 59 ? -6.52 -23.859 0.894 1 97.06 59 LYS B O 1
ATOM 1903 N N . SER B 1 60 ? -4.258 -24.109 1.05 1 98.19 60 SER B N 1
ATOM 1904 C CA . SER B 1 60 ? -4.039 -22.75 0.556 1 98.19 60 SER B CA 1
ATOM 1905 C C . SER B 1 60 ? -2.957 -22.734 -0.517 1 98.19 60 SER B C 1
ATOM 1907 O O . SER B 1 60 ? -2.166 -23.672 -0.633 1 98.19 60 SER B O 1
ATOM 1909 N N . MET B 1 61 ? -3.033 -21.75 -1.306 1 97.81 61 MET B N 1
ATOM 1910 C CA . MET B 1 61 ? -2.021 -21.328 -2.268 1 97.81 61 MET B CA 1
ATOM 1911 C C . MET B 1 61 ? -1.519 -19.922 -1.938 1 97.81 61 MET B C 1
ATOM 1913 O O . MET B 1 61 ? -2.314 -19 -1.738 1 97.81 61 MET B O 1
ATOM 1917 N N . THR B 1 62 ? -0.183 -19.75 -1.838 1 97 62 THR B N 1
ATOM 1918 C CA . THR B 1 62 ? 0.376 -18.438 -1.566 1 97 62 THR B CA 1
ATOM 1919 C C . THR B 1 62 ? 1.17 -17.922 -2.766 1 97 62 THR B C 1
ATOM 1921 O O . THR B 1 62 ? 2.066 -18.609 -3.262 1 97 62 THR B O 1
ATOM 1924 N N . ILE B 1 63 ? 0.815 -16.75 -3.23 1 96 63 ILE B N 1
ATOM 1925 C CA . ILE B 1 63 ? 1.512 -16.047 -4.301 1 96 63 ILE B CA 1
ATOM 1926 C C . ILE B 1 63 ? 2.475 -15.031 -3.709 1 96 63 ILE B C 1
ATOM 1928 O O . ILE B 1 63 ? 2.061 -14.125 -2.977 1 96 63 ILE B O 1
ATOM 1932 N N . TYR B 1 64 ? 3.715 -15.148 -4.07 1 91.88 64 TYR B N 1
ATOM 1933 C CA . TYR B 1 64 ? 4.746 -14.266 -3.533 1 91.88 64 TYR B CA 1
ATOM 1934 C C . TYR B 1 64 ? 5.211 -13.266 -4.586 1 91.88 64 TYR B C 1
ATOM 1936 O O . TYR B 1 64 ? 5.809 -12.242 -4.254 1 91.88 64 TYR B O 1
ATOM 1944 N N . ARG B 1 65 ? 5.023 -13.711 -5.863 1 91.56 65 ARG B N 1
ATOM 1945 C CA . ARG B 1 65 ? 5.371 -12.852 -6.988 1 91.56 65 ARG B CA 1
ATOM 1946 C C . ARG B 1 65 ? 4.355 -12.992 -8.117 1 91.56 65 ARG B C 1
ATOM 1948 O O . ARG B 1 65 ? 3.918 -14.102 -8.438 1 91.56 65 ARG B O 1
ATOM 1955 N N . ALA B 1 66 ? 3.938 -11.898 -8.641 1 92.62 66 ALA B N 1
ATOM 1956 C CA . ALA B 1 66 ? 3.033 -11.844 -9.789 1 92.62 66 ALA B CA 1
ATOM 1957 C C . ALA B 1 66 ? 3.377 -10.672 -10.703 1 92.62 66 ALA B C 1
ATOM 1959 O O . ALA B 1 66 ? 2.744 -9.617 -10.633 1 92.62 66 ALA B O 1
ATOM 1960 N N . TYR B 1 67 ? 4.301 -10.922 -11.617 1 89.19 67 TYR B N 1
ATOM 1961 C CA . TYR B 1 67 ? 4.82 -9.844 -12.445 1 89.19 67 TYR B CA 1
ATOM 1962 C C . TYR B 1 67 ? 4.434 -10.039 -13.906 1 89.19 67 TYR B C 1
ATOM 1964 O O . TYR B 1 67 ? 5.121 -9.562 -14.812 1 89.19 67 TYR B O 1
ATOM 1972 N N . ASN B 1 68 ? 3.363 -10.75 -14.07 1 90.88 68 ASN B N 1
ATOM 1973 C CA . ASN B 1 68 ? 2.941 -11.078 -15.43 1 90.88 68 ASN B CA 1
ATOM 1974 C C . ASN B 1 68 ? 2.732 -9.812 -16.266 1 90.88 68 ASN B C 1
ATOM 1976 O O . ASN B 1 68 ? 3.025 -9.805 -17.453 1 90.88 68 ASN B O 1
ATOM 1980 N N . GLY B 1 69 ? 2.25 -8.766 -15.664 1 86.38 69 GLY B N 1
ATOM 1981 C CA . GLY B 1 69 ? 1.971 -7.535 -16.391 1 86.38 69 GLY B CA 1
ATOM 1982 C C . GLY B 1 69 ? 3.223 -6.84 -16.891 1 86.38 69 GLY B C 1
ATOM 1983 O O . GLY B 1 69 ? 3.148 -5.961 -17.75 1 86.38 69 GLY B O 1
ATOM 1984 N N . TRP B 1 70 ? 4.348 -7.281 -16.453 1 83.5 70 TRP B N 1
ATOM 1985 C CA . TRP B 1 70 ? 5.59 -6.586 -16.781 1 83.5 70 TRP B CA 1
ATOM 1986 C C . TRP B 1 70 ? 6.348 -7.312 -17.875 1 83.5 70 TRP B C 1
ATOM 1988 O O . TRP B 1 70 ? 7.418 -6.867 -18.297 1 83.5 70 TRP B O 1
ATOM 1998 N N . GLU B 1 71 ? 5.734 -8.438 -18.391 1 88.81 71 GLU B N 1
ATOM 1999 C CA . GLU B 1 71 ? 6.352 -9.18 -19.484 1 88.81 71 GLU B CA 1
ATOM 2000 C C . GLU B 1 71 ? 5.883 -8.648 -20.844 1 88.81 71 GLU B C 1
ATOM 2002 O O . GLU B 1 71 ? 5.465 -9.414 -21.703 1 88.81 71 GLU B O 1
ATOM 2007 N N . ASP B 1 72 ? 6.137 -7.516 -21.125 1 85.62 72 ASP B N 1
ATOM 2008 C CA . ASP B 1 72 ? 5.578 -6.871 -22.297 1 85.62 72 ASP B CA 1
ATOM 2009 C C . ASP B 1 72 ? 6.18 -7.453 -23.578 1 85.62 72 ASP B C 1
ATOM 2011 O O . ASP B 1 72 ? 5.516 -7.516 -24.609 1 85.62 72 ASP B O 1
ATOM 2015 N N . ALA B 1 73 ? 7.32 -8 -23.547 1 89.94 73 ALA B N 1
ATOM 2016 C CA . ALA B 1 73 ? 8.023 -8.461 -24.734 1 89.94 73 ALA B CA 1
ATOM 2017 C C . ALA B 1 73 ? 7.762 -9.945 -24.984 1 89.94 73 ALA B C 1
ATOM 2019 O O . ALA B 1 73 ? 8.234 -10.5 -25.984 1 89.94 73 ALA B O 1
ATOM 2020 N N . HIS B 1 74 ? 7.016 -10.555 -24.156 1 93.31 74 HIS B N 1
ATOM 2021 C CA . HIS B 1 74 ? 6.77 -11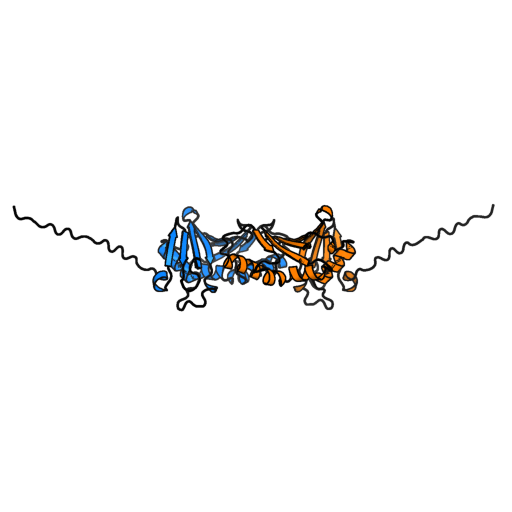.984 -24.312 1 93.31 74 HIS B CA 1
ATOM 2022 C C . HIS B 1 74 ? 5.668 -12.25 -25.328 1 93.31 74 HIS B C 1
ATOM 2024 O O . HIS B 1 74 ? 4.504 -11.914 -25.094 1 93.31 74 HIS B O 1
ATOM 2030 N N . PRO B 1 75 ? 5.953 -12.844 -26.453 1 91.44 75 PRO B N 1
ATOM 2031 C CA . PRO B 1 75 ? 4.953 -13.07 -27.5 1 91.44 75 PRO B CA 1
ATOM 2032 C C . PRO B 1 75 ? 3.854 -14.031 -27.062 1 91.44 75 PRO B C 1
ATOM 2034 O O . PRO B 1 75 ? 2.73 -13.969 -27.562 1 91.44 75 PRO B O 1
ATOM 2037 N N . GLY B 1 76 ? 4.027 -14.898 -26.188 1 92.19 76 GLY B N 1
ATOM 2038 C CA . GLY B 1 76 ? 3.066 -15.844 -25.641 1 92.19 76 GLY B CA 1
ATOM 2039 C C . GLY B 1 76 ? 2.799 -15.625 -24.156 1 92.19 76 GLY B C 1
ATOM 2040 O O . GLY B 1 76 ? 2.633 -16.594 -23.406 1 92.19 76 GLY B O 1
ATOM 2041 N N . LYS B 1 77 ? 2.797 -14.406 -23.828 1 95.06 77 LYS B N 1
ATOM 2042 C CA . LYS B 1 77 ? 2.646 -14.031 -22.422 1 95.06 77 LYS B CA 1
ATOM 2043 C C . LYS B 1 77 ? 1.384 -14.641 -21.828 1 95.06 77 LYS B C 1
ATOM 2045 O O . LYS B 1 77 ? 0.316 -14.602 -22.438 1 95.06 77 LYS B O 1
ATOM 2050 N N . MET B 1 78 ? 1.539 -15.227 -20.688 1 95.88 78 MET B N 1
ATOM 2051 C CA . MET B 1 78 ? 0.402 -15.797 -19.969 1 95.88 78 MET B CA 1
ATOM 2052 C C . MET B 1 78 ? -0.087 -14.844 -18.891 1 95.88 78 MET B C 1
ATOM 2054 O O . MET B 1 78 ? 0.714 -14.156 -18.25 1 95.88 78 MET B O 1
ATOM 2058 N N . ARG B 1 79 ? -1.355 -14.852 -18.734 1 95.94 79 ARG B N 1
ATOM 2059 C CA . ARG B 1 79 ? -1.949 -14.133 -17.609 1 95.94 79 ARG B CA 1
ATOM 2060 C C . ARG B 1 79 ? -1.729 -14.883 -16.297 1 95.94 79 ARG B C 1
ATOM 2062 O O . ARG B 1 79 ? -1.453 -16.078 -16.297 1 95.94 79 ARG B O 1
ATOM 2069 N N . LEU B 1 80 ? -1.877 -14.172 -15.273 1 96.88 80 LEU B N 1
ATOM 2070 C CA . LEU B 1 80 ? -1.684 -14.789 -13.961 1 96.88 80 LEU B CA 1
ATOM 2071 C C . LEU B 1 80 ? -2.602 -15.992 -13.781 1 96.88 80 LEU B C 1
ATOM 2073 O O . LEU B 1 80 ? -2.17 -17.031 -13.297 1 96.88 80 LEU B O 1
ATOM 2077 N N . SER B 1 81 ? -3.869 -15.867 -14.211 1 98 81 SER B N 1
ATOM 2078 C CA . SER B 1 81 ? -4.82 -16.969 -14.039 1 98 81 SER B CA 1
ATOM 2079 C C . SER B 1 81 ? -4.359 -18.203 -14.789 1 98 81 SER B C 1
ATOM 2081 O O . SER B 1 81 ? -4.504 -19.328 -14.281 1 98 81 SER B O 1
ATOM 2083 N N . GLU B 1 82 ? -3.824 -18.016 -15.93 1 97.5 82 GLU B N 1
ATOM 2084 C CA . GLU B 1 82 ? -3.336 -19.141 -16.719 1 97.5 82 GLU B CA 1
ATOM 2085 C C . GLU B 1 82 ? -2.139 -19.812 -16.047 1 97.5 82 GLU B C 1
ATOM 2087 O O . GLU B 1 82 ? -2.045 -21.047 -16.016 1 97.5 82 GLU B O 1
ATOM 2092 N N . VAL B 1 83 ? -1.278 -18.969 -15.555 1 97.75 83 VAL B N 1
ATOM 2093 C CA . VAL B 1 83 ? -0.108 -19.5 -14.859 1 97.75 83 VAL B CA 1
ATOM 2094 C C . VAL B 1 83 ? -0.548 -20.25 -13.602 1 97.75 83 VAL B C 1
ATOM 2096 O O . VAL B 1 83 ? -0.072 -21.359 -13.344 1 97.75 83 VAL B O 1
ATOM 2099 N N . LEU B 1 84 ? -1.466 -19.688 -12.891 1 98 84 LEU B N 1
ATOM 2100 C CA . LEU B 1 84 ? -1.942 -20.344 -11.672 1 98 84 LEU B CA 1
ATOM 2101 C C . LEU B 1 84 ? -2.596 -21.672 -11.984 1 98 84 LEU B C 1
ATOM 2103 O O . LEU B 1 84 ? -2.359 -22.672 -11.289 1 98 84 LEU B O 1
ATOM 2107 N N . GLN B 1 85 ? -3.381 -21.734 -13.008 1 97.5 85 GLN B N 1
ATOM 2108 C CA . GLN B 1 85 ? -4.012 -22.984 -13.422 1 97.5 85 GLN B CA 1
ATOM 2109 C C . GLN B 1 85 ? -2.963 -24.047 -13.789 1 97.5 85 GLN B C 1
ATOM 2111 O O . GLN B 1 85 ? -3.066 -25.203 -13.375 1 97.5 85 GLN B O 1
ATOM 2116 N N . ALA B 1 86 ? -2.02 -23.609 -14.539 1 97.5 86 ALA B N 1
ATOM 2117 C CA . ALA B 1 86 ? -0.952 -24.516 -14.953 1 97.5 86 ALA B CA 1
ATOM 2118 C C . ALA B 1 86 ? -0.192 -25.047 -13.742 1 97.5 86 ALA B C 1
ATOM 2120 O O . ALA B 1 86 ? 0.135 -26.234 -13.68 1 97.5 86 ALA B O 1
ATOM 2121 N N . LEU B 1 87 ? 0.07 -24.172 -12.781 1 97.62 87 LEU B N 1
ATOM 2122 C CA . LEU B 1 87 ? 0.799 -24.578 -11.586 1 97.62 87 LEU B CA 1
ATOM 2123 C C . LEU B 1 87 ? -0.038 -25.531 -10.742 1 97.62 87 LEU B C 1
ATOM 2125 O O . LEU B 1 87 ? 0.498 -26.469 -10.133 1 97.62 87 LEU B O 1
ATOM 2129 N N . CYS B 1 88 ? -1.283 -25.297 -10.68 1 96.5 88 CYS B N 1
ATOM 2130 C CA . CYS B 1 88 ? -2.17 -26.234 -9.992 1 96.5 88 CYS B CA 1
ATOM 2131 C C . CYS B 1 88 ? -2.084 -27.625 -10.617 1 96.5 88 CYS B C 1
ATOM 2133 O O . CYS B 1 88 ? -2.021 -28.625 -9.906 1 96.5 88 CYS B O 1
ATOM 2135 N N . GLU B 1 89 ? -2.094 -27.656 -11.883 1 94.75 89 GLU B N 1
ATOM 2136 C CA . GLU B 1 89 ? -1.968 -28.922 -12.594 1 94.75 89 GLU B CA 1
ATOM 2137 C C . GLU B 1 89 ? -0.627 -29.594 -12.289 1 94.75 89 GLU B C 1
ATOM 2139 O O . GLU B 1 89 ? -0.576 -30.781 -11.977 1 94.75 89 GLU B O 1
ATOM 2144 N N . GLU B 1 90 ? 0.372 -28.828 -12.312 1 93.38 90 GLU B N 1
ATOM 2145 C CA . GLU B 1 90 ? 1.708 -29.328 -12.023 1 93.38 90 GLU B CA 1
ATOM 2146 C C . GLU B 1 90 ? 1.795 -29.891 -10.602 1 93.38 90 GLU B C 1
ATOM 2148 O O . GLU B 1 90 ? 2.412 -30.922 -10.375 1 93.38 90 GLU B O 1
ATOM 2153 N N . ALA B 1 91 ? 1.205 -29.203 -9.734 1 94.56 91 ALA B N 1
ATOM 2154 C CA . ALA B 1 91 ? 1.262 -29.578 -8.32 1 94.56 91 ALA B CA 1
ATOM 2155 C C . ALA B 1 91 ? 0.195 -30.609 -7.977 1 94.56 91 ALA B C 1
ATOM 2157 O O . ALA B 1 91 ? 0.132 -31.094 -6.844 1 94.56 91 ALA B O 1
ATOM 2158 N N . ARG B 1 92 ? -0.672 -30.938 -8.969 1 93.88 92 ARG B N 1
ATOM 2159 C CA . ARG B 1 92 ? -1.8 -31.859 -8.781 1 93.88 92 ARG B CA 1
ATOM 2160 C C . ARG B 1 92 ? -2.729 -31.359 -7.68 1 93.88 92 ARG B C 1
ATOM 2162 O O . ARG B 1 92 ? -3.133 -32.125 -6.805 1 93.88 92 ARG B O 1
ATOM 2169 N N . VAL B 1 93 ? -2.902 -30.109 -7.699 1 95.62 93 VAL B N 1
ATOM 2170 C CA . VAL B 1 93 ? -3.84 -29.453 -6.789 1 95.62 93 VAL B CA 1
ATOM 2171 C C . VAL B 1 93 ? -5.113 -29.078 -7.543 1 95.62 93 VAL B C 1
ATOM 2173 O O . VAL B 1 93 ? -5.055 -28.484 -8.625 1 95.62 93 VAL B O 1
ATOM 2176 N N . ASN B 1 94 ? -6.191 -29.5 -7.066 1 97.25 94 ASN B N 1
ATOM 2177 C CA . ASN B 1 94 ? -7.477 -29.016 -7.551 1 97.25 94 ASN B CA 1
ATOM 2178 C C . ASN B 1 94 ? -7.84 -27.672 -6.918 1 97.25 94 ASN B C 1
ATOM 2180 O O . ASN B 1 94 ? -8.094 -27.594 -5.711 1 97.25 94 ASN B O 1
ATOM 2184 N N . PRO B 1 95 ? -7.945 -26.594 -7.688 1 97.44 95 PRO B N 1
ATOM 2185 C CA . PRO B 1 95 ? -8.242 -25.281 -7.113 1 97.44 95 PRO B CA 1
ATOM 2186 C C . PRO B 1 95 ? -9.539 -25.266 -6.309 1 97.44 95 PRO B C 1
ATOM 2188 O O . PRO B 1 95 ? -9.68 -24.484 -5.367 1 97.44 95 PRO B O 1
ATOM 2191 N N . GLU B 1 96 ? -10.43 -26.203 -6.574 1 97.56 96 GLU B N 1
ATOM 2192 C CA . GLU B 1 96 ? -11.711 -26.266 -5.875 1 97.56 96 GLU B CA 1
ATOM 2193 C C . GLU B 1 96 ? -11.531 -26.703 -4.426 1 97.56 96 GLU B C 1
ATOM 2195 O O . GLU B 1 96 ? -12.43 -26.516 -3.602 1 97.56 96 GLU B O 1
ATOM 2200 N N . ASN B 1 97 ? -10.461 -27.266 -4.164 1 97.56 97 ASN B N 1
ATOM 2201 C CA . ASN B 1 97 ? -10.211 -27.766 -2.818 1 97.56 97 ASN B CA 1
ATOM 2202 C C . ASN B 1 97 ? -9.523 -26.719 -1.949 1 97.56 97 ASN B C 1
ATOM 2204 O O . ASN B 1 97 ? -9.359 -26.906 -0.743 1 97.56 97 ASN B O 1
ATOM 2208 N N . LEU B 1 98 ? -9.102 -25.656 -2.514 1 98.12 98 LEU B N 1
ATOM 2209 C CA . LEU B 1 98 ? -8.484 -24.578 -1.743 1 98.12 98 LEU B CA 1
ATOM 2210 C C . LEU B 1 98 ? -9.523 -23.844 -0.896 1 98.12 98 LEU B C 1
ATOM 2212 O O . LEU B 1 98 ? -10.672 -23.688 -1.315 1 98.12 98 LEU B O 1
ATOM 2216 N N . GLU B 1 99 ? -9.07 -23.406 0.273 1 98.5 99 GLU B N 1
ATOM 2217 C CA . GLU B 1 99 ? -9.891 -22.547 1.128 1 98.5 99 GLU B CA 1
ATOM 2218 C C . GLU B 1 99 ? -9.438 -21.094 1.043 1 98.5 99 GLU B C 1
ATOM 2220 O O . GLU B 1 99 ? -10.242 -20.172 1.214 1 98.5 99 GLU B O 1
ATOM 2225 N N . TRP B 1 100 ? -8.109 -20.969 0.734 1 98.44 100 TRP B N 1
ATOM 2226 C CA . TRP B 1 100 ? -7.539 -19.625 0.682 1 98.44 100 TRP B CA 1
ATOM 2227 C C . TRP B 1 100 ? -6.539 -19.5 -0.463 1 98.44 100 TRP B C 1
ATOM 2229 O O . TRP B 1 100 ? -5.758 -20.422 -0.714 1 98.44 100 TRP B O 1
ATOM 2239 N N . VAL B 1 101 ? -6.562 -18.375 -1.116 1 98.62 101 VAL B N 1
ATOM 2240 C CA . VAL B 1 101 ? -5.426 -17.891 -1.89 1 98.62 101 VAL B CA 1
ATOM 2241 C C . VAL B 1 101 ? -4.836 -16.641 -1.217 1 98.62 101 VAL B C 1
ATOM 2243 O O . VAL B 1 101 ? -5.555 -15.688 -0.937 1 98.62 101 VAL B O 1
ATOM 2246 N N . ILE B 1 102 ? -3.564 -16.688 -0.968 1 97.5 102 ILE B N 1
ATOM 2247 C CA . ILE B 1 102 ? -2.895 -15.633 -0.208 1 97.5 102 ILE B CA 1
ATOM 2248 C C . ILE B 1 102 ? -1.917 -14.891 -1.112 1 97.5 102 ILE B C 1
ATOM 2250 O O . ILE B 1 102 ? -1.117 -15.508 -1.817 1 97.5 102 ILE B O 1
ATOM 2254 N N . LEU B 1 103 ? -2.014 -13.609 -1.214 1 95.81 103 LEU B N 1
ATOM 2255 C CA . LEU B 1 103 ? -1.025 -12.719 -1.812 1 95.81 103 LEU B CA 1
ATOM 2256 C C . LEU B 1 103 ? -0.115 -12.125 -0.744 1 95.81 103 LEU B C 1
ATOM 2258 O O . LEU B 1 103 ? -0.54 -11.258 0.025 1 95.81 103 LEU B O 1
ATOM 2262 N N . SER B 1 104 ? 1.083 -12.586 -0.685 1 92.62 104 SER B N 1
ATOM 2263 C CA . SER B 1 104 ? 2.014 -12.117 0.338 1 92.62 104 SER B CA 1
ATOM 2264 C C . SER B 1 104 ? 2.811 -10.914 -0.15 1 92.62 104 SER B C 1
ATOM 2266 O O . SER B 1 104 ? 3.785 -11.062 -0.889 1 92.62 104 SER B O 1
ATOM 2268 N N . ALA B 1 105 ? 2.42 -9.758 0.268 1 81.88 105 ALA B N 1
ATOM 2269 C CA . ALA B 1 105 ? 3.074 -8.484 -0.026 1 81.88 105 ALA B CA 1
ATOM 2270 C C . ALA B 1 105 ? 3.1 -8.219 -1.528 1 81.88 105 ALA B C 1
ATOM 2272 O O . ALA B 1 105 ? 4.09 -7.703 -2.057 1 81.88 105 ALA B O 1
ATOM 2273 N N . VAL B 1 106 ? 2.119 -8.734 -2.16 1 77.44 106 VAL B N 1
ATOM 2274 C CA . VAL B 1 106 ? 1.938 -8.492 -3.588 1 77.44 106 VAL B CA 1
ATOM 2275 C C . VAL B 1 106 ? 0.726 -7.586 -3.809 1 77.44 106 VAL B C 1
ATOM 2277 O O . VAL B 1 106 ? -0.381 -7.906 -3.369 1 77.44 106 VAL B O 1
ATOM 2280 N N . MET B 1 107 ? 1.026 -6.426 -4.332 1 76.62 107 MET B N 1
ATOM 2281 C CA . MET B 1 107 ? -0.074 -5.5 -4.574 1 76.62 107 MET B CA 1
ATOM 2282 C C . MET B 1 107 ? 0.055 -4.848 -5.949 1 76.62 107 MET B C 1
ATOM 2284 O O . MET B 1 107 ? 1.166 -4.598 -6.418 1 76.62 107 MET B O 1
ATOM 2288 N N . ASN B 1 108 ? -1.158 -4.738 -6.543 1 81.31 108 ASN B N 1
ATOM 2289 C CA . ASN B 1 108 ? -1.226 -3.893 -7.73 1 81.31 108 ASN B CA 1
ATOM 2290 C C . ASN B 1 108 ? -1.951 -2.58 -7.441 1 81.31 108 ASN B C 1
ATOM 2292 O O . ASN B 1 108 ? -2.629 -2.451 -6.422 1 81.31 108 ASN B O 1
ATOM 2296 N N . ASP B 1 109 ? -1.792 -1.691 -8.414 1 76.88 109 ASP B N 1
ATOM 2297 C CA . ASP B 1 109 ? -2.328 -0.345 -8.242 1 76.88 109 ASP B CA 1
ATOM 2298 C C . ASP B 1 109 ? -3.838 -0.38 -8.016 1 76.88 109 ASP B C 1
ATOM 2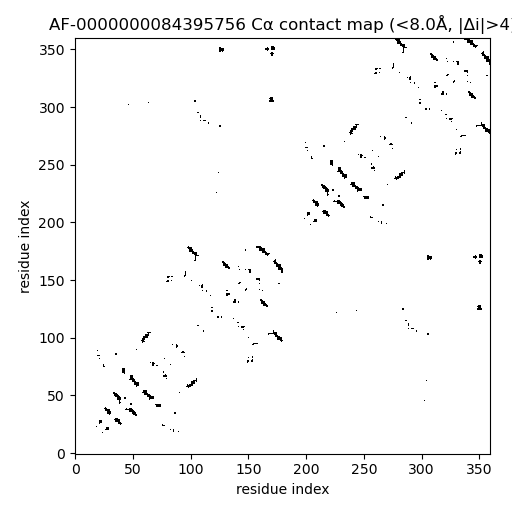300 O O . ASP B 1 109 ? -4.352 0.301 -7.121 1 76.88 109 ASP B O 1
ATOM 2304 N N . ASP B 1 110 ? -4.477 -1.194 -8.734 1 84.62 110 ASP B N 1
ATOM 2305 C CA . ASP B 1 110 ? -5.934 -1.26 -8.648 1 84.62 110 ASP B CA 1
ATOM 2306 C C . ASP B 1 110 ? -6.379 -1.746 -7.273 1 84.62 110 ASP B C 1
ATOM 2308 O O . ASP B 1 110 ? -7.305 -1.188 -6.68 1 84.62 110 ASP B O 1
ATOM 2312 N N . THR B 1 111 ? -5.684 -2.744 -6.762 1 89.44 111 THR B N 1
ATOM 2313 C CA . THR B 1 111 ? -6.027 -3.291 -5.453 1 89.44 111 THR B CA 1
ATOM 2314 C C . THR B 1 111 ? -5.75 -2.271 -4.352 1 89.44 111 THR B C 1
ATOM 2316 O O . THR B 1 111 ? -6.578 -2.074 -3.459 1 89.44 111 THR B O 1
ATOM 2319 N N . LEU B 1 112 ? -4.73 -1.666 -4.434 1 83.62 112 LEU B N 1
ATOM 2320 C CA . LEU B 1 112 ? -4.379 -0.654 -3.443 1 83.62 112 LEU B CA 1
ATOM 2321 C C . LEU B 1 112 ? -5.387 0.492 -3.455 1 83.62 112 LEU B C 1
ATOM 2323 O O . LEU B 1 112 ? -5.789 0.979 -2.396 1 83.62 112 LEU B O 1
ATOM 2327 N N . ASP B 1 113 ? -5.77 0.914 -4.648 1 82.88 113 ASP B N 1
ATOM 2328 C CA . ASP B 1 113 ? -6.742 1.993 -4.785 1 82.88 113 ASP B CA 1
ATOM 2329 C C . ASP B 1 113 ? -8.055 1.644 -4.082 1 82.88 113 ASP B C 1
ATOM 2331 O O . ASP B 1 113 ? -8.609 2.467 -3.359 1 82.88 113 ASP B O 1
ATOM 2335 N N . VAL B 1 114 ? -8.445 0.482 -4.281 1 91.25 114 VAL B N 1
ATOM 2336 C CA . VAL B 1 114 ? -9.711 0.05 -3.697 1 91.25 114 VAL B CA 1
ATOM 2337 C C . VAL B 1 114 ? -9.578 -0.022 -2.178 1 91.25 114 VAL B C 1
ATOM 2339 O O . VAL B 1 114 ? -10.492 0.364 -1.449 1 91.25 114 VAL B O 1
ATOM 2342 N N . LEU B 1 115 ? -8.422 -0.451 -1.645 1 90.56 115 LEU B N 1
ATOM 2343 C CA . LEU B 1 115 ? -8.164 -0.537 -0.21 1 90.56 115 LEU B CA 1
ATOM 2344 C C . LEU B 1 115 ? -8.148 0.851 0.423 1 90.56 115 LEU B C 1
ATOM 2346 O O . LEU B 1 115 ? -8.805 1.077 1.446 1 90.56 115 LEU B O 1
ATOM 2350 N N . MET B 1 116 ? -7.504 1.686 -0.211 1 81.5 116 MET B N 1
ATOM 2351 C CA . MET B 1 116 ? -7.387 3.037 0.327 1 81.5 116 MET B CA 1
ATOM 2352 C C . MET B 1 116 ? -8.734 3.75 0.304 1 81.5 116 MET B C 1
ATOM 2354 O O . MET B 1 116 ? -9.086 4.457 1.251 1 81.5 116 MET B O 1
ATOM 2358 N N . LYS B 1 117 ? -9.422 3.605 -0.772 1 84.69 117 LYS B N 1
ATOM 2359 C CA . LYS B 1 117 ? -10.766 4.168 -0.863 1 84.69 117 LYS B CA 1
ATOM 2360 C C . LYS B 1 117 ? -11.664 3.627 0.246 1 84.69 117 LYS B C 1
ATOM 2362 O O . LYS B 1 117 ? -12.406 4.383 0.879 1 84.69 117 LYS B O 1
ATOM 2367 N N . TYR B 1 118 ? -11.609 2.34 0.487 1 92 118 TYR B N 1
ATOM 2368 C CA . TYR B 1 118 ? -12.406 1.699 1.531 1 92 118 TYR B CA 1
ATOM 2369 C C . TYR B 1 118 ? -12.094 2.299 2.896 1 92 118 TYR B C 1
ATOM 2371 O O . TYR B 1 118 ? -13.008 2.658 3.646 1 92 118 TYR B O 1
ATOM 2379 N N . VAL B 1 119 ? -10.828 2.432 3.162 1 86.88 119 VAL B N 1
ATOM 2380 C CA . VAL B 1 119 ? -10.367 2.941 4.449 1 86.88 119 VAL B CA 1
ATOM 2381 C C . VAL B 1 119 ? -10.805 4.395 4.617 1 86.88 119 VAL B C 1
ATOM 2383 O O . VAL B 1 119 ? -11.273 4.785 5.691 1 86.88 119 VAL B O 1
ATOM 2386 N N . ARG B 1 120 ? -10.711 5.105 3.568 1 79.19 120 ARG B N 1
ATOM 2387 C CA . ARG B 1 120 ? -11.109 6.508 3.592 1 79.19 120 ARG B CA 1
ATOM 2388 C C . ARG B 1 120 ? -12.617 6.645 3.799 1 79.19 120 ARG B C 1
ATOM 2390 O O . ARG B 1 120 ? -13.062 7.371 4.691 1 79.19 120 ARG B O 1
ATOM 2397 N N . ASP B 1 121 ? -13.352 5.926 3.029 1 83.94 121 ASP B N 1
ATOM 2398 C CA . ASP B 1 121 ? -14.805 6.055 3.041 1 83.94 121 ASP B CA 1
ATOM 2399 C C . ASP B 1 121 ? -15.383 5.605 4.379 1 83.94 121 ASP B C 1
ATOM 2401 O O . ASP B 1 121 ? -16.422 6.102 4.809 1 83.94 121 ASP B O 1
ATOM 2405 N N . ARG B 1 122 ? -14.648 4.785 5.016 1 88.69 122 ARG B N 1
ATOM 2406 C CA . ARG B 1 122 ? -15.133 4.273 6.297 1 88.69 122 ARG B CA 1
ATOM 2407 C C . ARG B 1 122 ? -14.453 4.98 7.461 1 88.69 122 ARG B C 1
ATOM 2409 O O . ARG B 1 122 ? -14.641 4.602 8.617 1 88.69 122 ARG B O 1
ATOM 2416 N N . ASN B 1 123 ? -13.617 5.898 7.141 1 80.06 123 ASN B N 1
ATOM 2417 C CA . ASN B 1 123 ? -12.914 6.711 8.125 1 80.06 123 ASN B CA 1
ATOM 2418 C C . ASN B 1 123 ? -12.117 5.848 9.102 1 80.06 123 ASN B C 1
ATOM 2420 O O . ASN B 1 123 ? -12.188 6.043 10.312 1 80.06 123 ASN B O 1
ATOM 2424 N N . MET B 1 124 ? -11.5 4.863 8.508 1 81.62 124 MET B N 1
ATOM 2425 C CA . MET B 1 124 ? -10.688 3.979 9.336 1 81.62 124 MET B CA 1
ATOM 2426 C C . MET B 1 124 ? -9.32 4.594 9.617 1 81.62 124 MET B C 1
ATOM 2428 O O . MET B 1 124 ? -8.602 4.969 8.68 1 81.62 124 MET B O 1
ATOM 2432 N N . ARG B 1 125 ? -9.07 4.711 10.852 1 74.19 125 ARG B N 1
ATOM 2433 C CA . ARG B 1 125 ? -7.75 5.199 11.242 1 74.19 125 ARG B CA 1
ATOM 2434 C C . ARG B 1 125 ? -6.812 4.047 11.578 1 74.19 125 ARG B C 1
ATOM 2436 O O . ARG B 1 125 ? -7.082 3.266 12.492 1 74.19 125 ARG B O 1
ATOM 2443 N N . ASN B 1 126 ? -5.77 3.732 10.797 1 79.19 126 ASN B N 1
ATOM 2444 C CA . ASN B 1 126 ? -4.703 2.76 11.008 1 79.19 126 ASN B CA 1
ATOM 2445 C C . ASN B 1 126 ? -5.258 1.349 11.18 1 79.19 126 ASN B C 1
ATOM 2447 O O . ASN B 1 126 ? -4.996 0.686 12.18 1 79.19 126 ASN B O 1
ATOM 2451 N N . PRO B 1 127 ? -5.973 0.926 10.273 1 87.19 127 PRO B N 1
ATOM 2452 C CA . PRO B 1 127 ? -6.535 -0.418 10.422 1 87.19 127 PRO B CA 1
ATOM 2453 C C . PRO B 1 127 ? -5.473 -1.513 10.352 1 87.19 127 PRO B C 1
ATOM 2455 O O . PRO B 1 127 ? -4.547 -1.433 9.539 1 87.19 127 PRO B O 1
ATOM 2458 N N . ASP B 1 128 ? -5.609 -2.539 11.219 1 90 128 ASP B N 1
ATOM 2459 C CA . ASP B 1 128 ? -4.742 -3.711 11.172 1 90 128 ASP B CA 1
ATOM 2460 C C . ASP B 1 128 ? -5.203 -4.699 10.102 1 90 128 ASP B C 1
ATOM 2462 O O . ASP B 1 128 ? -4.418 -5.523 9.633 1 90 128 ASP B O 1
ATOM 2466 N N . SER B 1 129 ? -6.52 -4.625 9.898 1 94.5 129 SER B N 1
ATOM 2467 C CA . SER B 1 129 ? -7.117 -5.516 8.906 1 94.5 129 SER B CA 1
ATOM 2468 C C . SER B 1 129 ? -8.422 -4.941 8.359 1 94.5 129 SER B C 1
ATOM 2470 O O . SER B 1 129 ? -9.047 -4.098 9 1 94.5 129 SER B O 1
ATOM 2472 N N . ILE B 1 130 ? -8.75 -5.336 7.184 1 95.56 130 ILE B N 1
ATOM 2473 C CA . ILE B 1 130 ? -10.078 -5.098 6.625 1 95.56 130 ILE B CA 1
ATOM 2474 C C . ILE B 1 130 ? -10.617 -6.391 6.012 1 95.56 130 ILE B C 1
ATOM 2476 O O . ILE B 1 130 ? -9.844 -7.246 5.574 1 95.56 130 ILE B O 1
ATOM 2480 N N . MET B 1 131 ? -11.898 -6.547 6.109 1 97.56 131 MET B N 1
ATOM 2481 C CA . MET B 1 131 ? -12.578 -7.664 5.461 1 97.56 131 MET B CA 1
ATOM 2482 C C . MET B 1 131 ? -13.805 -7.176 4.691 1 97.56 131 MET B C 1
ATOM 2484 O O . MET B 1 131 ? -14.617 -6.418 5.227 1 97.56 131 MET B O 1
ATOM 2488 N N . VAL B 1 132 ? -13.875 -7.551 3.518 1 98.38 132 VAL B N 1
ATOM 2489 C CA . VAL B 1 132 ? -15.039 -7.305 2.674 1 98.38 132 VAL B CA 1
ATOM 2490 C C . VAL B 1 132 ? -15.547 -8.625 2.096 1 98.38 132 VAL B C 1
ATOM 2492 O O . VAL B 1 132 ? -14.789 -9.352 1.447 1 98.38 132 VAL B O 1
ATOM 2495 N N . ALA B 1 133 ? -16.75 -8.93 2.307 1 98.31 133 ALA B N 1
ATOM 2496 C CA . ALA B 1 133 ? -17.312 -10.203 1.865 1 98.31 133 ALA B CA 1
ATOM 2497 C C . ALA B 1 133 ? -18.328 -10 0.745 1 98.31 133 ALA B C 1
ATOM 2499 O O . ALA B 1 133 ? -18.875 -8.906 0.583 1 98.31 133 ALA B O 1
ATOM 2500 N N . LYS B 1 134 ? -18.516 -11.055 0.009 1 97.44 134 LYS B N 1
ATOM 2501 C CA . LYS B 1 134 ? -19.609 -11.07 -0.957 1 97.44 134 LYS B CA 1
ATOM 2502 C C . LYS B 1 134 ? -20.938 -10.719 -0.289 1 97.44 134 LYS B C 1
ATOM 2504 O O . LYS B 1 134 ? -21.281 -11.281 0.757 1 97.44 134 LYS B O 1
ATOM 2509 N N . GLY B 1 135 ? -21.656 -9.75 -0.79 1 96.81 135 GLY B N 1
ATOM 2510 C CA . GLY B 1 135 ? -22.891 -9.266 -0.192 1 96.81 135 GLY B CA 1
ATOM 2511 C C . GLY B 1 135 ? -22.75 -7.895 0.447 1 96.81 135 GLY B C 1
ATOM 2512 O O . GLY B 1 135 ? -23.75 -7.195 0.654 1 96.81 135 GLY B O 1
ATOM 2513 N N . ASP B 1 136 ? -21.5 -7.574 0.853 1 97.12 136 ASP B N 1
ATOM 2514 C CA . ASP B 1 136 ? -21.266 -6.223 1.353 1 97.12 136 ASP B CA 1
ATOM 2515 C C . ASP B 1 136 ? -21.438 -5.188 0.241 1 97.12 136 ASP B C 1
ATOM 2517 O O . ASP B 1 136 ? -21.25 -5.5 -0.938 1 97.12 136 ASP B O 1
ATOM 2521 N N . ALA B 1 137 ? -21.641 -3.971 0.556 1 96.25 137 ALA B N 1
ATOM 2522 C CA . ALA B 1 137 ? -21.906 -2.895 -0.396 1 96.25 137 ALA B CA 1
ATOM 2523 C C . ALA B 1 137 ? -20.703 -2.656 -1.304 1 96.25 137 ALA B C 1
ATOM 2525 O O . ALA B 1 137 ? -20.859 -2.342 -2.484 1 96.25 137 ALA B O 1
ATOM 2526 N N . GLU B 1 138 ? -19.484 -2.881 -0.776 1 96.62 138 GLU B N 1
ATOM 2527 C CA . GLU B 1 138 ? -18.266 -2.529 -1.509 1 96.62 138 GLU B CA 1
ATOM 2528 C C . GLU B 1 138 ? -17.734 -3.727 -2.289 1 96.62 138 GLU B C 1
ATOM 2530 O O . GLU B 1 138 ? -16.719 -3.615 -2.984 1 96.62 138 GLU B O 1
ATOM 2535 N N . TRP B 1 139 ? -18.344 -4.859 -2.234 1 97.94 139 TRP B N 1
ATOM 2536 C CA . TRP B 1 139 ? -17.781 -6.102 -2.758 1 97.94 139 TRP B CA 1
ATOM 2537 C C . TRP B 1 139 ? -17.5 -5.98 -4.25 1 97.94 139 TRP B C 1
ATOM 2539 O O . TRP B 1 139 ? -16.453 -6.438 -4.727 1 97.94 139 TRP B O 1
ATOM 2549 N N . ASP B 1 140 ? -18.344 -5.367 -4.996 1 97.44 140 ASP B N 1
ATOM 2550 C CA . ASP B 1 140 ? -18.188 -5.316 -6.445 1 97.44 140 ASP B CA 1
ATOM 2551 C C . ASP B 1 140 ? -16.859 -4.668 -6.836 1 97.44 140 ASP B C 1
ATOM 2553 O O . ASP B 1 140 ? -16.219 -5.105 -7.789 1 97.44 140 ASP B O 1
ATOM 2557 N N . GLU B 1 141 ? -16.453 -3.717 -6.141 1 96.94 141 GLU B N 1
ATOM 2558 C CA . GLU B 1 141 ? -15.18 -3.066 -6.422 1 96.94 141 GLU B CA 1
ATOM 2559 C C . GLU B 1 141 ? -14.008 -4 -6.129 1 96.94 141 GLU B C 1
ATOM 2561 O O . GLU B 1 141 ? -13.07 -4.086 -6.918 1 96.94 141 GLU B O 1
ATOM 2566 N N . PHE B 1 142 ? -14.117 -4.703 -5.008 1 97.69 142 PHE B N 1
ATOM 2567 C CA . PHE B 1 142 ? -13.062 -5.633 -4.633 1 97.69 142 PHE B CA 1
ATOM 2568 C C . PHE B 1 142 ? -13.031 -6.828 -5.578 1 97.69 142 PHE B C 1
ATOM 2570 O O . PHE B 1 142 ? -11.961 -7.277 -5.988 1 97.69 142 PHE B O 1
ATOM 2577 N N . ALA B 1 143 ? -14.219 -7.316 -6.012 1 97.81 143 ALA B N 1
ATOM 2578 C CA . ALA B 1 143 ? -14.336 -8.453 -6.918 1 97.81 143 ALA B CA 1
ATOM 2579 C C . ALA B 1 143 ? -13.734 -8.133 -8.281 1 97.81 143 ALA B C 1
ATOM 2581 O O . ALA B 1 143 ? -13.32 -9.039 -9.008 1 97.81 143 ALA B O 1
ATOM 2582 N N . ASN B 1 144 ? -13.594 -6.859 -8.578 1 96.81 144 ASN B N 1
ATOM 2583 C CA . ASN B 1 144 ? -13.133 -6.43 -9.891 1 96.81 144 ASN B CA 1
ATOM 2584 C C . ASN B 1 144 ? -11.625 -6.176 -9.898 1 96.81 144 ASN B C 1
ATOM 2586 O O . ASN B 1 144 ? -11.055 -5.82 -10.93 1 96.81 144 ASN B O 1
ATOM 2590 N N . THR B 1 145 ? -10.977 -6.359 -8.734 1 95.75 145 THR B N 1
ATOM 2591 C CA . THR B 1 145 ? -9.523 -6.215 -8.719 1 95.75 145 THR B CA 1
ATOM 2592 C C . THR B 1 145 ? -8.852 -7.367 -9.453 1 95.75 145 THR B C 1
ATOM 2594 O O . THR B 1 145 ? -9.398 -8.469 -9.531 1 95.75 145 THR B O 1
ATOM 2597 N N . PRO B 1 146 ? -7.648 -7.184 -9.984 1 94.44 146 PRO B N 1
ATOM 2598 C CA . PRO B 1 146 ? -6.996 -8.172 -10.844 1 94.44 146 PRO B CA 1
ATOM 2599 C C . PRO B 1 146 ? -6.773 -9.516 -10.148 1 94.44 146 PRO B C 1
ATOM 2601 O O . PRO B 1 146 ? -6.957 -10.57 -10.758 1 94.44 146 PRO B O 1
ATOM 2604 N N . PHE B 1 147 ? -6.449 -9.492 -8.906 1 96.56 147 PHE B N 1
ATOM 2605 C CA . PHE B 1 147 ? -6.121 -10.742 -8.234 1 96.56 147 PHE B CA 1
ATOM 2606 C C . PHE B 1 147 ? -7.379 -11.562 -7.969 1 96.56 147 PHE B C 1
ATOM 2608 O O . PHE B 1 147 ? -7.375 -12.781 -8.133 1 96.56 147 PHE B O 1
ATOM 2615 N N . VAL B 1 148 ? -8.453 -10.891 -7.59 1 97.94 148 VAL B N 1
ATOM 2616 C CA . VAL B 1 148 ? -9.703 -11.617 -7.383 1 97.94 148 VAL B CA 1
ATOM 2617 C C . VAL B 1 148 ? -10.172 -12.234 -8.703 1 97.94 148 VAL B C 1
ATOM 2619 O O . VAL B 1 148 ? -10.539 -13.406 -8.75 1 97.94 148 VAL B O 1
ATOM 2622 N N . LYS B 1 149 ? -10.094 -11.508 -9.75 1 97.69 149 LYS B N 1
ATOM 2623 C CA . LYS B 1 149 ? -10.492 -12.008 -11.07 1 97.69 149 LYS B CA 1
ATOM 2624 C C . LYS B 1 149 ? -9.617 -13.188 -11.492 1 97.69 149 LYS B C 1
ATOM 2626 O O . LYS B 1 149 ? -10.125 -14.18 -12.016 1 97.69 149 LYS B O 1
ATOM 2631 N N . ALA B 1 150 ? -8.336 -13.047 -11.242 1 97.75 150 ALA B N 1
ATOM 2632 C CA . ALA B 1 150 ? -7.426 -14.117 -11.633 1 97.75 150 ALA B CA 1
ATOM 2633 C C . ALA B 1 150 ? -7.762 -15.414 -10.898 1 97.75 150 ALA B C 1
ATOM 2635 O O . ALA B 1 150 ? -7.789 -16.484 -11.508 1 97.75 150 ALA B O 1
ATOM 2636 N N . VAL B 1 151 ? -8.031 -15.336 -9.641 1 98.44 151 VAL B N 1
ATOM 2637 C CA . VAL B 1 151 ? -8.32 -16.516 -8.828 1 98.44 151 VAL B CA 1
ATOM 2638 C C . VAL B 1 151 ? -9.688 -17.078 -9.211 1 98.44 151 VAL B C 1
ATOM 2640 O O . VAL B 1 151 ? -9.844 -18.297 -9.359 1 98.44 151 VAL B O 1
ATOM 2643 N N . ASP B 1 152 ? -10.664 -16.25 -9.492 1 98.31 152 ASP B N 1
ATOM 2644 C CA . ASP B 1 152 ? -12 -16.688 -9.898 1 98.31 152 ASP B CA 1
ATOM 2645 C C . ASP B 1 152 ? -11.938 -17.484 -11.203 1 98.31 152 ASP B C 1
ATOM 2647 O O . ASP B 1 152 ? -12.688 -18.438 -11.391 1 98.31 152 ASP B O 1
ATOM 2651 N N . ARG B 1 153 ? -11.07 -17.141 -12.008 1 98 153 ARG B N 1
ATOM 2652 C CA . ARG B 1 153 ? -10.992 -17.75 -13.336 1 98 153 ARG B CA 1
ATOM 2653 C C . ARG B 1 153 ? -10.508 -19.188 -13.25 1 98 153 ARG B C 1
ATOM 2655 O O . ARG B 1 153 ? -10.742 -19.984 -14.164 1 98 153 ARG B O 1
ATOM 2662 N N . ILE B 1 154 ? -9.805 -19.5 -12.164 1 97.94 154 ILE B N 1
ATOM 2663 C CA . ILE B 1 154 ? -9.289 -20.859 -12.109 1 97.94 154 ILE B CA 1
ATOM 2664 C C . ILE B 1 154 ? -10.258 -21.75 -11.336 1 97.94 154 ILE B C 1
ATOM 2666 O O . ILE B 1 154 ? -10.039 -22.953 -11.211 1 97.94 154 ILE B O 1
ATOM 2670 N N . LEU B 1 155 ? -11.273 -21.125 -10.867 1 98.19 155 LEU B N 1
ATOM 2671 C CA . LEU B 1 155 ? -12.328 -21.859 -10.18 1 98.19 155 LEU B CA 1
ATOM 2672 C C . LEU B 1 155 ? -13.484 -22.172 -11.125 1 98.19 155 LEU B C 1
ATOM 2674 O O . LEU B 1 155 ? -13.766 -21.391 -12.047 1 98.19 155 LEU B O 1
ATOM 2678 N N . ARG B 1 156 ? -14.141 -23.281 -10.914 1 97 156 ARG B N 1
ATOM 2679 C CA . ARG B 1 156 ? -15.211 -23.719 -11.805 1 97 156 ARG B CA 1
ATOM 2680 C C . ARG B 1 156 ? -16.578 -23.609 -11.117 1 97 156 ARG B C 1
ATOM 2682 O O . ARG B 1 156 ? -17.531 -23.078 -11.695 1 97 156 ARG B O 1
ATOM 2689 N N . THR B 1 157 ? -16.688 -24.094 -9.906 1 97.5 157 THR B N 1
ATOM 2690 C CA . THR B 1 157 ? -17.953 -24.156 -9.203 1 97.5 157 THR B CA 1
ATOM 2691 C C . THR B 1 157 ? -17.969 -23.172 -8.031 1 97.5 157 THR B C 1
ATOM 2693 O O . THR B 1 157 ? -19.031 -22.688 -7.637 1 97.5 157 THR B O 1
ATOM 2696 N N . LYS B 1 158 ? -16.844 -22.969 -7.508 1 98.06 158 LYS B N 1
ATOM 2697 C CA . LYS B 1 158 ? -16.719 -22.016 -6.406 1 98.06 158 LYS B CA 1
ATOM 2698 C C . LYS B 1 158 ? -16.281 -20.641 -6.914 1 98.06 158 LYS B C 1
ATOM 2700 O O . LYS B 1 158 ? -16.094 -20.453 -8.117 1 98.06 158 LYS B O 1
ATOM 2705 N N . SER B 1 159 ? -16.219 -19.672 -6.008 1 98.31 159 SER B N 1
ATOM 2706 C CA . SER B 1 159 ? -15.734 -18.312 -6.285 1 98.31 159 SER B CA 1
ATOM 2707 C C . SER B 1 159 ? -15.055 -17.719 -5.066 1 98.31 159 SER B C 1
ATOM 2709 O O . SER B 1 159 ? -15.148 -18.25 -3.961 1 98.31 159 SER B O 1
ATOM 2711 N N . VAL B 1 160 ? -14.352 -16.703 -5.305 1 98.69 160 VAL B N 1
ATOM 2712 C CA . VAL B 1 160 ? -13.875 -15.891 -4.184 1 98.69 160 VAL B CA 1
ATOM 2713 C C . VAL B 1 160 ? -15.062 -15.234 -3.482 1 98.69 160 VAL B C 1
ATOM 2715 O O . VAL B 1 160 ? -15.898 -14.602 -4.129 1 98.69 160 VAL B O 1
ATOM 2718 N N . ASN B 1 161 ? -15.117 -15.375 -2.207 1 98.06 161 ASN B N 1
ATOM 2719 C CA . ASN B 1 161 ? -16.312 -14.852 -1.546 1 98.06 161 ASN B CA 1
ATOM 2720 C C . ASN B 1 161 ? -15.945 -13.836 -0.464 1 98.06 161 ASN B C 1
ATOM 2722 O O . ASN B 1 161 ? -16.828 -13.258 0.167 1 98.06 161 ASN B O 1
ATOM 2726 N N . ALA B 1 162 ? -14.656 -13.648 -0.175 1 98.62 162 ALA B N 1
ATOM 2727 C CA . ALA B 1 162 ? -14.227 -12.578 0.728 1 98.62 162 ALA B CA 1
ATOM 2728 C C . ALA B 1 162 ? -12.805 -12.141 0.422 1 98.62 162 ALA B C 1
ATOM 2730 O O . ALA B 1 162 ? -11.984 -12.938 -0.048 1 98.62 162 ALA B O 1
ATOM 2731 N N . PHE B 1 163 ? -12.555 -10.93 0.637 1 98.44 163 PHE B N 1
ATOM 2732 C CA . PHE B 1 163 ? -11.266 -10.258 0.556 1 98.44 163 PHE B CA 1
ATOM 2733 C C . PHE B 1 163 ? -10.828 -9.75 1.926 1 98.44 163 PHE B C 1
ATOM 2735 O O . PHE B 1 163 ? -11.531 -8.945 2.545 1 98.44 163 PHE B O 1
ATOM 2742 N N . VAL B 1 164 ? -9.68 -10.258 2.42 1 97.88 164 VAL B N 1
ATOM 2743 C CA . VAL B 1 164 ? -9.148 -9.828 3.709 1 97.88 164 VAL B CA 1
ATOM 2744 C C . VAL B 1 164 ? -7.742 -9.258 3.521 1 97.88 164 VAL B C 1
ATOM 2746 O O . VAL B 1 164 ? -6.852 -9.945 3.008 1 97.88 164 VAL B O 1
ATOM 2749 N N . ALA B 1 165 ? -7.559 -8.047 3.838 1 96.38 165 ALA B N 1
ATOM 2750 C CA . ALA B 1 165 ? -6.219 -7.461 3.902 1 96.38 165 ALA B CA 1
ATOM 2751 C C . ALA B 1 165 ? -5.762 -7.297 5.348 1 96.38 165 ALA B C 1
ATOM 2753 O O . ALA B 1 165 ? -6.52 -6.812 6.195 1 96.38 165 ALA B O 1
ATOM 2754 N N . ARG B 1 166 ? -4.551 -7.727 5.629 1 94.75 166 ARG B N 1
ATOM 2755 C CA . ARG B 1 166 ? -4.07 -7.605 7 1 94.75 166 ARG B CA 1
ATOM 2756 C C . ARG B 1 166 ? -2.564 -7.367 7.031 1 94.75 166 ARG B C 1
ATOM 2758 O O . ARG B 1 166 ? -1.861 -7.664 6.062 1 94.75 166 ARG B O 1
ATOM 2765 N N . LYS B 1 167 ? -2.182 -6.895 8.133 1 91 167 LYS B N 1
ATOM 2766 C CA . LYS B 1 167 ? -0.752 -6.73 8.375 1 91 167 LYS B CA 1
ATOM 2767 C C . LYS B 1 167 ? -0.008 -8.055 8.211 1 91 167 LYS B C 1
ATOM 2769 O O . LYS B 1 167 ? -0.454 -9.086 8.703 1 91 167 LYS B O 1
ATOM 2774 N N . GLY B 1 168 ? 1.033 -7.922 7.414 1 86.88 168 GLY B N 1
ATOM 2775 C CA . GLY B 1 168 ? 1.835 -9.109 7.152 1 86.88 168 GLY B CA 1
ATOM 2776 C C . GLY B 1 168 ? 3.26 -8.984 7.66 1 86.88 168 GLY B C 1
ATOM 2777 O O . GLY B 1 168 ? 3.525 -8.25 8.609 1 86.88 168 GLY B O 1
ATOM 2778 N N . ASN B 1 169 ? 4.043 -9.812 7.012 1 82.81 169 ASN B N 1
ATOM 2779 C CA . ASN B 1 169 ? 5.438 -9.852 7.438 1 82.81 169 ASN B CA 1
ATOM 2780 C C . ASN B 1 169 ? 6.273 -8.805 6.707 1 82.81 169 ASN B C 1
ATOM 2782 O O . ASN B 1 169 ? 7.461 -8.641 6.992 1 82.81 169 ASN B O 1
ATOM 2786 N N . SER B 1 170 ? 5.664 -8.109 5.809 1 88.25 170 SER B N 1
ATOM 2787 C CA . SER B 1 170 ? 6.305 -7.031 5.059 1 88.25 170 SER B CA 1
ATOM 2788 C C . SER B 1 170 ? 5.699 -5.676 5.406 1 88.25 170 SER B C 1
ATOM 2790 O O . SER B 1 170 ? 4.758 -5.598 6.199 1 88.25 170 SER B O 1
ATOM 2792 N N . MET B 1 171 ? 6.277 -4.672 4.809 1 89.69 171 MET B N 1
ATOM 2793 C CA . MET B 1 171 ? 5.699 -3.344 4.992 1 89.69 171 MET B CA 1
ATOM 2794 C C . MET B 1 171 ? 4.367 -3.225 4.258 1 89.69 171 MET B C 1
ATOM 2796 O O . MET B 1 171 ? 3.598 -2.295 4.512 1 89.69 171 MET B O 1
ATOM 2800 N N . PHE B 1 172 ? 4.141 -4.172 3.348 1 88.44 172 PHE B N 1
ATOM 2801 C CA . PHE B 1 172 ? 2.865 -4.203 2.641 1 88.44 172 PHE B CA 1
ATOM 2802 C C . PHE B 1 172 ? 1.935 -5.246 3.25 1 88.44 172 PHE B C 1
ATOM 2804 O O . PHE B 1 172 ? 2.393 -6.215 3.859 1 88.44 172 PHE B O 1
ATOM 2811 N N . PRO B 1 173 ? 0.709 -5.02 3.105 1 91.06 173 PRO B N 1
ATOM 2812 C CA . PRO B 1 173 ? -0.214 -6.012 3.66 1 91.06 173 PRO B CA 1
ATOM 2813 C C . PRO B 1 173 ? -0.233 -7.312 2.859 1 91.06 173 PRO B C 1
ATOM 2815 O O . PRO B 1 173 ? 0.121 -7.32 1.678 1 91.06 173 PRO B O 1
ATOM 2818 N N . ASP B 1 174 ? -0.642 -8.352 3.584 1 93.94 174 ASP B N 1
ATOM 2819 C CA . ASP B 1 174 ? -1.056 -9.586 2.924 1 93.94 174 ASP B CA 1
ATOM 2820 C C . ASP B 1 174 ? -2.547 -9.555 2.59 1 93.94 174 ASP B C 1
ATOM 2822 O O . ASP B 1 174 ? -3.344 -8.984 3.338 1 93.94 174 ASP B O 1
ATOM 2826 N N . VAL B 1 175 ? -2.842 -10.18 1.505 1 96.44 175 VAL B N 1
ATOM 2827 C CA . VAL B 1 175 ? -4.242 -10.32 1.112 1 96.44 175 VAL B CA 1
ATOM 2828 C C . VAL B 1 175 ? -4.633 -11.797 1.106 1 96.44 175 VAL B C 1
ATOM 2830 O O . VAL B 1 175 ? -3.928 -12.633 0.529 1 96.44 175 VAL B O 1
ATOM 2833 N N . TYR B 1 176 ? -5.688 -12.086 1.776 1 97.75 176 TYR B N 1
ATOM 2834 C CA . TYR B 1 176 ? -6.289 -13.414 1.799 1 97.75 176 TYR B CA 1
ATOM 2835 C C . TYR B 1 176 ? -7.609 -13.422 1.034 1 97.75 176 TYR B C 1
ATOM 2837 O O . TYR B 1 176 ? -8.516 -12.648 1.341 1 97.75 176 TYR B O 1
ATOM 2845 N N . LEU B 1 177 ? -7.703 -14.219 0.071 1 98.62 177 LEU B N 1
ATOM 2846 C CA . LEU B 1 177 ? -8.938 -14.453 -0.668 1 98.62 177 LEU B CA 1
ATOM 2847 C C . LEU B 1 177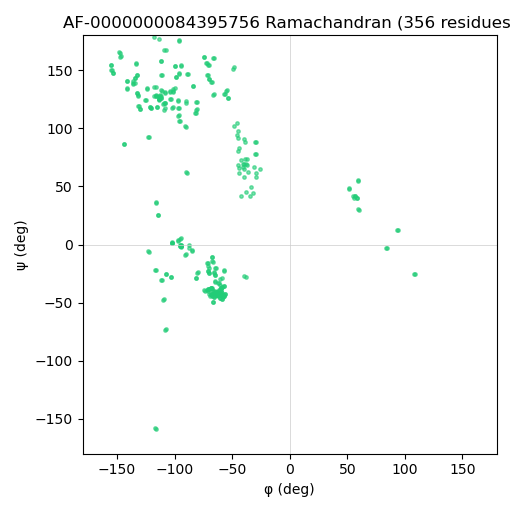 ? -9.594 -15.758 -0.244 1 98.62 177 LEU B C 1
ATOM 2849 O O . LEU B 1 177 ? -9.008 -16.828 -0.407 1 98.62 177 LEU B O 1
ATOM 2853 N N . SER B 1 178 ? -10.75 -15.664 0.279 1 98.75 178 SER B N 1
ATOM 2854 C CA . SER B 1 178 ? -11.484 -16.844 0.715 1 98.75 178 SER B CA 1
ATOM 2855 C C . SER B 1 178 ? -12.234 -17.484 -0.447 1 98.75 178 SER B C 1
ATOM 2857 O O . SER B 1 178 ? -12.859 -16.797 -1.249 1 98.75 178 SER B O 1
ATOM 2859 N N . ILE B 1 179 ? -12.148 -18.781 -0.478 1 98.31 179 ILE B N 1
ATOM 2860 C CA . ILE B 1 179 ? -12.828 -19.547 -1.525 1 98.31 179 ILE B CA 1
ATOM 2861 C C . ILE B 1 179 ? -14.008 -20.297 -0.928 1 98.31 179 ILE B C 1
ATOM 2863 O O . ILE B 1 179 ? -13.859 -21 0.078 1 98.31 179 ILE B O 1
ATOM 2867 N N . GLY B 1 180 ? -15.211 -20.188 -1.547 1 94.62 180 GLY B N 1
ATOM 2868 C CA . GLY B 1 180 ? -16.391 -20.906 -1.092 1 94.62 180 GLY B CA 1
ATOM 2869 C C . GLY B 1 180 ? -17.531 -20.891 -2.1 1 94.62 180 GLY B C 1
ATOM 2870 O O . GLY B 1 180 ? -17.484 -20.141 -3.074 1 94.62 180 GLY B O 1
#

Sequence (360 aa):
MRSLSLLNILFILLLGAFAGILEDKGYEVRVTNGMYEVFSKHFDDELAVNSVKFSPDSKSMTIYRAYNGWEDAHPGKMRLSEVLQALCEEARVNPENLEWVILSAVMNDDTLDVLMKYVRDRNMRNPDSIMVAKGDAEWDEFANTPFVKAVDRILRTKSVNAFVARKGNSMFPDVYLSIGMRSLSLLNILFILLLGAFAGILEDKGYEVRVTNGMYEVFSKHFDDELAVNSVKFSPDSKSMTIYRAYNGWEDAHPGKMRLSEVLQALCEEARVNPENLEWVILSAVMNDDTLDVLMKYVRDRNMRNPDSIMVAKGDAEWDEFANTPFVKAVDRILRTKSVNAFVARKGNSMFPDVYLSIG

Radius of gyration: 28.5 Å; Cα contacts (8 Å, |Δi|>4): 635; chains: 2; bounding box: 45×138×78 Å

Foldseek 3Di:
DPPPPPPPPPPPPCPVPPPFPLVVQQWDWDDDPQKTFIDHPLADDPHGCWIWGDDVVQLEIETAHHNLVRSPVRPSRDHPLVVVLRVCVVVVHQLQSHFKYKYALDDDPQQVVLVVVVCVVVVPDPDQKDKDFAPDPSVVSNCPDRVQVSSQVSDDPKGFTMWMWGCDPDPGTMIMTGID/DPPCPPPPPPPPPCPVPPPFPLVVQQWDWDDDPQKTFIDHPLADDPHGCWIWGADVVQLEIETAHHNLVRSPVRPSRDHPLVVVLSVCVVVVHQLQSHFKYKYALDDDPLQVVLVVVVCVVVVPDPDQKDKDFAPDPSVVSNCPDRVQVSSQVSDDPKGFTMWMWGDDPDPGTMIMTGID

Organism: Colletotrichum higginsianum (strain IMI 349063) (NCBI:txid759273)

Secondary structure (DSSP, 8-state):
--------------------HHHHTTEEEEEETTEEEEEETTT-SSS-SEEEEEEGGGTEEEEEEE-GGG-TT-TTPPPHHHHHHHHHHHHT--GGG-SEEEESS---HHHHHHHHHHHHHTT-SS-SEEEEETTSTTHHHHHTSHHHHHHHHH-SS--EEEEEEE--SSSSPEEEEEE-/--------------------HHHHTTEEEEEETTEEEEEETTT-SSS-SEEEEEEGGGTEEEEEEE-GGG-TT-TTPPPHHHHHHHHHHHHT--GGG-SEEEEES---HHHHHHHHHHHHHTT-SS-SEEEEETTSTTHHHHHTSHHHHHHHHH-SS--EEEEEEE--SSSSPEEEEEE-

Solvent-accessible surface area (backbone atoms only — not comparable to full-atom values): 19916 Å² total; per-residue (Å²): 135,80,79,76,77,72,75,74,72,73,74,69,75,71,72,64,75,72,69,48,72,51,43,76,52,61,34,45,78,44,77,56,96,62,31,40,32,33,31,31,85,52,64,34,91,82,49,55,37,29,29,38,33,67,36,76,90,74,22,29,38,36,34,58,37,79,44,49,87,65,28,77,73,36,91,57,63,59,51,61,32,55,50,51,45,50,50,27,58,74,69,71,45,62,64,81,66,35,44,34,42,32,28,50,50,53,81,51,72,65,48,49,50,53,51,51,50,52,35,56,76,65,66,54,77,58,46,49,59,50,76,47,36,68,86,46,92,64,26,67,64,57,54,68,19,68,66,48,44,28,56,34,68,54,33,85,87,48,36,69,40,31,45,32,40,25,58,46,85,20,22,38,32,23,35,40,33,32,43,89,137,84,81,77,75,72,76,77,73,74,74,70,74,71,72,66,75,72,70,49,73,51,45,78,53,61,34,45,80,47,76,57,98,62,32,40,32,33,32,32,84,54,65,34,92,83,50,56,37,29,31,38,34,67,36,76,91,73,23,30,39,38,36,59,37,82,42,51,88,66,30,77,74,36,92,59,64,59,51,64,32,57,49,51,46,50,49,26,58,74,68,71,46,60,64,80,67,32,44,34,44,31,28,50,49,54,81,51,71,65,48,50,51,53,51,51,50,52,34,56,76,65,67,54,77,55,46,50,57,50,76,46,35,68,85,45,91,64,26,68,64,57,55,66,20,68,66,48,43,29,56,34,67,54,33,86,88,51,35,69,42,32,46,31,42,26,56,46,85,20,22,39,31,23,34,39,32,32,44,91

Nearest PDB structures (foldseek):
  4nq5-assembly1_A  TM=3.845E-01  e=7.290E-01  Bacillus cereus
  2bc2-assembly1_A  TM=3.694E-01  e=1.514E+00  Bacillus cereus
  1m2x-assembly3_C  TM=3.307E-01  e=1.187E+00  Elizabethkingia meningoseptica
  5zm2-assembly2_C  TM=3.833E-01  e=1.609E+00  Aspergillus stellatus
  8j12-assembly1_B  TM=2.547E-01  e=4.533E+00  Sulfoacidibacillus thermotolerans

pLDDT: mean 87.14, std 17.85, range [32.16, 98.75]